Protein AF-A0A661VRF8-F1 (afdb_monomer_lite)

Foldseek 3Di:
DQEPVFDDDVVVVVVVVVVLVVCVVVLAADEDEDQGGHQAAVCLPPPVVCDPPPHHLVRGGLQQLADPSSLVSLLVVLLVVLLVCLPPLRHQEYESHQALACCACPGHNPPDGNVHPDLVVCCVVQNPHSSAPLVRVLSSVVSSCVRHLDHAYEYAAHPRSALNRLVVRDDSPRPRYAYEHADAFQCQQQVDDPVDQPDAEQDWDPRPPPPDTDRRYLVVLLVSCVSVVVSCVVPVHHYAYEEYAGFQQGHCRLVVLLSNLVSCVVVPHHHDYDADQDPPVVCLQVPGRRVNQQHNDPNGSDGDPDYSNRCSVCVSVVPDPDGSVVVVVVVVPPDPPPPDDDD

pLDDT: mean 93.59, std 11.63, range [36.66, 98.88]

Sequence (343 aa):
TETPPYTVDLDIQNNLDNLLSMIAQADMFAVISFRTGPGRAEFSVCCLEDVGDWYDESYLNDSMWQDQDAQDAWVDMWRYTAQRYRNNPIVVGYDLMVEPNSNEVGSDAINDPLDIWDPEEFYAQYGGTLYDWNQLYPRITAAIREVDSSTPILIGGMGYSGIEWLPYLEPTGDPRTVYMVHQYAPIQYTHQWWDSLDCTYPGTCDVDWDGDDEQFDRAWLDDLLSTIDTFTATHNVPVAVNEFGVMRWEPGAADFMDDQMDLFEQRGLNHALWVWDPAWEPWAEEVDAFNFRHGPDPQNHTDVESSDLMDVIISCWGRNTVRPSSMLTETLYIPLVSSLSTP

Radius of gyration: 21.63 Å; chains: 1; bounding box: 80×58×52 Å

Structure (mmCIF, N/CA/C/O backbone):
data_AF-A0A661VRF8-F1
#
_entry.id   AF-A0A661VRF8-F1
#
loop_
_atom_site.group_PDB
_atom_site.id
_atom_site.type_symbol
_atom_site.label_atom_id
_atom_site.label_alt_id
_atom_site.label_comp_id
_atom_site.label_asym_id
_atom_site.label_entity_id
_atom_site.label_seq_id
_atom_site.pdbx_PDB_ins_code
_atom_site.Cartn_x
_atom_site.Cartn_y
_atom_site.Cartn_z
_atom_site.occupancy
_atom_site.B_iso_or_equiv
_atom_site.auth_seq_id
_atom_site.auth_comp_id
_atom_site.auth_asym_id
_atom_site.auth_atom_id
_atom_site.pdbx_PDB_model_num
ATOM 1 N N . THR A 1 1 ? -11.993 14.849 6.935 1.00 93.56 1 THR A N 1
ATOM 2 C CA . THR A 1 1 ? -11.075 15.980 6.711 1.00 93.56 1 THR A CA 1
ATOM 3 C C . THR A 1 1 ? -9.823 15.733 7.512 1.00 93.56 1 THR A C 1
ATOM 5 O O . THR A 1 1 ? -9.902 15.057 8.533 1.00 93.56 1 THR A O 1
ATOM 8 N N . GLU A 1 2 ? -8.697 16.279 7.075 1.00 95.00 2 GLU A N 1
ATOM 9 C CA . GLU A 1 2 ? -7.398 16.074 7.731 1.00 95.00 2 GLU A CA 1
ATOM 10 C C . GLU A 1 2 ? -7.200 16.922 8.983 1.00 95.00 2 GLU A C 1
ATOM 12 O O . GLU A 1 2 ? -6.350 16.614 9.811 1.00 95.00 2 GLU A O 1
ATOM 17 N N . THR A 1 3 ? -7.988 17.984 9.143 1.00 95.25 3 THR A N 1
ATOM 18 C CA . THR A 1 3 ? -7.886 18.922 10.262 1.00 95.25 3 THR A CA 1
ATOM 19 C C . THR A 1 3 ? -9.162 18.933 11.114 1.00 95.25 3 THR A C 1
ATOM 21 O O . THR A 1 3 ? -10.257 18.619 10.609 1.00 95.25 3 THR A O 1
ATOM 24 N N . PRO A 1 4 ? -9.056 19.297 12.412 1.00 95.69 4 PRO A N 1
ATOM 25 C CA . PRO A 1 4 ? -10.209 19.498 13.281 1.00 95.69 4 PRO A CA 1
ATOM 26 C C . PRO A 1 4 ? -11.215 20.485 12.663 1.00 95.69 4 PRO A C 1
ATOM 28 O O . PRO A 1 4 ? -10.811 21.493 12.080 1.00 95.69 4 PRO A O 1
ATOM 31 N N . PRO A 1 5 ? -12.532 20.257 12.806 1.00 96.50 5 PRO A N 1
ATOM 32 C CA . PRO A 1 5 ? -13.178 19.299 13.706 1.00 96.50 5 PRO A CA 1
ATOM 33 C C . PRO A 1 5 ? -13.379 17.883 13.124 1.00 96.50 5 PRO A C 1
ATOM 35 O O . PRO A 1 5 ? -14.318 17.213 13.536 1.00 96.50 5 PRO A O 1
ATOM 38 N N . TYR A 1 6 ? -12.545 17.439 12.173 1.00 97.31 6 TYR A N 1
ATOM 39 C CA . TYR A 1 6 ? -12.559 16.090 11.585 1.00 97.31 6 TYR A CA 1
ATOM 40 C C . TYR A 1 6 ? -13.957 15.623 11.168 1.00 97.31 6 TYR A C 1
ATOM 42 O O . TYR A 1 6 ? -14.594 14.785 11.803 1.00 97.31 6 TYR A O 1
ATOM 50 N N . THR A 1 7 ? -14.463 16.174 10.070 1.00 96.94 7 THR A N 1
ATOM 51 C CA . THR A 1 7 ? -15.773 15.789 9.541 1.00 96.94 7 THR A CA 1
ATOM 52 C C . THR A 1 7 ? -15.630 14.867 8.344 1.00 96.94 7 THR A C 1
ATOM 54 O O . THR A 1 7 ? -14.665 14.964 7.581 1.00 96.94 7 THR A O 1
ATOM 57 N N . VAL A 1 8 ? -16.620 14.000 8.138 1.00 96.81 8 VAL A N 1
ATOM 58 C CA . VAL A 1 8 ? -16.727 13.222 6.901 1.00 96.81 8 VAL A CA 1
ATOM 59 C C . VAL A 1 8 ? -16.845 14.187 5.725 1.00 96.81 8 VAL A C 1
ATOM 61 O O . VAL A 1 8 ? -17.717 15.058 5.722 1.00 96.81 8 VAL A O 1
ATOM 64 N N . ASP A 1 9 ? -15.973 14.016 4.738 1.00 96.31 9 ASP A N 1
ATOM 65 C CA . ASP A 1 9 ? -16.105 14.681 3.451 1.00 96.31 9 ASP A CA 1
ATOM 66 C C . ASP A 1 9 ? -17.026 13.833 2.566 1.00 96.31 9 ASP A C 1
ATOM 68 O O . ASP A 1 9 ? -16.713 12.692 2.213 1.00 96.31 9 ASP A O 1
ATOM 72 N N . LEU A 1 10 ? -18.210 14.367 2.268 1.00 97.12 10 LEU A N 1
ATOM 73 C CA . LEU A 1 10 ? -19.212 13.636 1.500 1.00 97.12 10 LEU A CA 1
ATOM 74 C C . LEU A 1 10 ? -18.833 13.508 0.024 1.00 97.12 10 LEU A C 1
ATOM 76 O O . LEU A 1 10 ? -19.280 12.552 -0.604 1.00 97.12 10 LEU A O 1
ATOM 80 N N . ASP A 1 11 ? -18.016 14.406 -0.525 1.00 97.19 11 ASP A N 1
ATOM 81 C CA . ASP A 1 11 ? -17.588 14.323 -1.920 1.00 97.19 11 ASP A CA 1
ATOM 82 C C . ASP A 1 11 ? -16.562 13.196 -2.089 1.00 97.19 11 ASP A C 1
ATOM 84 O O . ASP A 1 11 ? -16.714 12.364 -2.986 1.00 97.19 11 ASP A O 1
ATOM 88 N N . ILE A 1 12 ? -15.610 13.069 -1.155 1.00 95.00 12 ILE A N 1
ATOM 89 C CA . ILE A 1 12 ? -14.672 11.932 -1.104 1.00 95.00 12 ILE A CA 1
ATOM 90 C C . ILE A 1 12 ? -15.412 10.607 -0.894 1.00 95.00 12 ILE A C 1
ATOM 92 O O . ILE A 1 12 ? -15.143 9.624 -1.586 1.00 95.00 12 ILE A O 1
ATOM 96 N N . GLN A 1 13 ? -16.397 10.570 0.009 1.00 97.06 13 GLN A N 1
ATOM 97 C CA . GLN A 1 13 ? -17.211 9.369 0.200 1.00 97.06 13 GLN A CA 1
ATOM 98 C C . GLN A 1 13 ? -17.971 8.988 -1.076 1.00 97.06 13 GLN A C 1
ATOM 100 O O . GLN A 1 13 ? -17.958 7.824 -1.472 1.00 97.06 13 GLN A O 1
ATOM 105 N N . ASN A 1 14 ? -18.647 9.948 -1.711 1.00 98.25 14 ASN A N 1
ATOM 106 C CA . ASN A 1 14 ? -19.408 9.687 -2.930 1.00 98.25 14 ASN A CA 1
ATOM 107 C C . ASN A 1 14 ? -18.481 9.234 -4.067 1.00 98.25 14 ASN A C 1
ATOM 109 O O . ASN A 1 14 ? -18.875 8.402 -4.884 1.00 98.25 14 ASN A O 1
ATOM 113 N N . ASN A 1 15 ? -17.244 9.738 -4.111 1.00 97.12 15 ASN A N 1
ATOM 114 C CA . ASN A 1 15 ? -16.229 9.246 -5.032 1.00 97.12 15 ASN A CA 1
ATOM 115 C C . ASN A 1 15 ? -15.887 7.771 -4.765 1.00 97.12 15 ASN A C 1
ATOM 117 O O . ASN A 1 15 ? -15.924 6.968 -5.693 1.00 97.12 15 ASN A O 1
ATOM 121 N N . LEU A 1 16 ? -15.656 7.383 -3.506 1.00 97.75 16 LEU A N 1
ATOM 122 C CA . LEU A 1 16 ? -15.429 5.981 -3.138 1.00 97.75 16 LEU A CA 1
ATOM 123 C C . LEU A 1 16 ? -16.632 5.085 -3.489 1.00 97.75 16 LEU A C 1
ATOM 125 O O . LEU A 1 16 ? -16.446 4.000 -4.036 1.00 97.75 16 LEU A O 1
ATOM 129 N N . ASP A 1 17 ? -17.868 5.541 -3.257 1.00 98.38 17 ASP A N 1
ATOM 130 C CA . ASP A 1 17 ? -19.075 4.815 -3.678 1.00 98.38 17 ASP A CA 1
ATOM 131 C C . ASP A 1 17 ? -19.089 4.572 -5.204 1.00 98.38 17 ASP A C 1
ATOM 133 O O . ASP A 1 17 ? -19.424 3.476 -5.668 1.00 98.38 17 ASP A O 1
ATOM 137 N N . ASN A 1 18 ? -18.707 5.583 -5.992 1.00 98.12 18 ASN A N 1
ATOM 138 C CA . ASN A 1 18 ? -18.627 5.481 -7.449 1.00 98.12 18 ASN A CA 1
ATOM 139 C C . ASN A 1 18 ? -17.526 4.507 -7.892 1.00 98.12 18 ASN A C 1
ATOM 141 O O . ASN A 1 18 ? -17.780 3.670 -8.760 1.00 98.12 18 ASN A O 1
ATOM 145 N N . LEU A 1 19 ? -16.344 4.562 -7.272 1.00 97.31 19 LEU A N 1
ATOM 146 C CA . LEU A 1 19 ? -15.240 3.641 -7.554 1.00 97.31 19 LEU A CA 1
ATOM 147 C C . LEU A 1 19 ? -15.634 2.191 -7.255 1.00 97.31 19 LEU A C 1
ATOM 149 O O . LEU A 1 19 ? -15.466 1.323 -8.109 1.00 97.31 19 LEU A O 1
ATOM 153 N N . LEU A 1 20 ? -16.260 1.921 -6.106 1.00 98.38 20 LEU A N 1
ATOM 154 C CA . LEU A 1 20 ? -16.754 0.580 -5.774 1.00 98.38 20 LEU A CA 1
ATOM 155 C C . LEU A 1 20 ? -17.809 0.090 -6.781 1.00 98.38 20 LEU A C 1
ATOM 157 O O . LEU A 1 20 ? -17.836 -1.090 -7.127 1.00 98.38 20 LEU A O 1
ATOM 161 N N . SER A 1 21 ? -18.656 0.982 -7.301 1.00 97.94 21 SER A N 1
ATOM 162 C CA . SER A 1 21 ? -19.601 0.642 -8.373 1.00 97.94 21 SER A CA 1
ATOM 163 C C . SER A 1 21 ? -18.893 0.269 -9.682 1.00 97.94 21 SER A C 1
ATOM 165 O O . SER A 1 21 ? -19.315 -0.667 -10.364 1.00 97.94 21 SER A O 1
ATOM 167 N N . MET A 1 22 ? -17.812 0.968 -10.037 1.00 97.81 22 MET A N 1
ATOM 168 C CA . MET A 1 22 ? -17.001 0.656 -11.219 1.00 97.81 22 MET A CA 1
ATOM 169 C C . MET A 1 22 ? -16.271 -0.683 -11.062 1.00 97.81 22 MET A C 1
ATOM 171 O O . MET A 1 22 ? -16.330 -1.517 -11.964 1.00 97.81 22 MET A O 1
ATOM 175 N N . ILE A 1 23 ? -15.668 -0.930 -9.898 1.00 97.50 23 ILE A N 1
ATOM 176 C CA . ILE A 1 23 ? -14.989 -2.193 -9.570 1.00 97.50 23 ILE A CA 1
ATOM 177 C C . ILE A 1 23 ? -15.979 -3.367 -9.629 1.00 97.50 23 ILE A C 1
ATOM 179 O O . ILE A 1 23 ? -15.684 -4.406 -10.221 1.00 97.50 23 ILE A O 1
ATOM 183 N N . ALA A 1 24 ? -17.194 -3.188 -9.100 1.00 96.69 24 ALA A N 1
ATOM 184 C CA . ALA A 1 24 ? -18.238 -4.208 -9.167 1.00 96.69 24 ALA A CA 1
ATOM 185 C C . ALA A 1 24 ? -18.673 -4.508 -10.612 1.00 96.69 24 ALA A C 1
ATOM 187 O O . ALA A 1 24 ? -18.890 -5.667 -10.960 1.00 96.69 24 ALA A O 1
ATOM 188 N N . GLN A 1 25 ? -18.784 -3.485 -11.467 1.00 96.94 25 GLN A N 1
ATOM 189 C CA . GLN A 1 25 ? -19.088 -3.660 -12.895 1.00 96.94 25 GLN A CA 1
ATOM 190 C C . GLN A 1 25 ? -17.967 -4.375 -13.655 1.00 96.94 25 GLN A C 1
ATOM 192 O O . GLN A 1 25 ? -18.248 -5.091 -14.616 1.00 96.94 25 GLN A O 1
ATOM 197 N N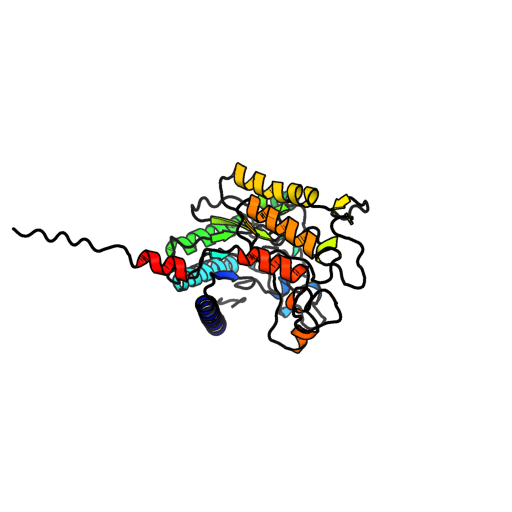 . ALA A 1 26 ? -16.723 -4.204 -13.214 1.00 96.19 26 ALA A N 1
ATOM 198 C CA . ALA A 1 26 ? -15.556 -4.897 -13.745 1.00 96.19 26 ALA A CA 1
ATOM 199 C C . ALA A 1 26 ? -15.378 -6.325 -13.187 1.00 96.19 26 ALA A C 1
ATOM 201 O O . ALA A 1 26 ? -14.431 -7.008 -13.571 1.00 96.19 26 ALA A O 1
ATOM 202 N N . ASP A 1 27 ? -16.278 -6.789 -12.310 1.00 95.62 27 ASP A N 1
ATOM 203 C CA . ASP A 1 27 ? -16.207 -8.101 -11.656 1.00 95.62 27 ASP A CA 1
ATOM 204 C C . ASP A 1 27 ? -14.869 -8.322 -10.925 1.00 95.62 27 ASP A C 1
ATOM 206 O O . ASP A 1 27 ? -14.180 -9.335 -11.088 1.00 95.62 27 ASP A O 1
ATOM 210 N N . MET A 1 28 ? -14.487 -7.327 -10.122 1.00 95.75 28 MET A N 1
ATOM 211 C CA . MET A 1 28 ? -13.285 -7.336 -9.290 1.00 95.75 28 MET A CA 1
ATOM 212 C C . MET A 1 28 ? -13.634 -7.141 -7.812 1.00 95.75 28 MET A C 1
ATOM 214 O O . MET A 1 28 ? -14.672 -6.574 -7.463 1.00 95.75 28 MET A O 1
ATOM 218 N N . PHE A 1 29 ? -12.769 -7.641 -6.935 1.00 96.81 29 PHE A N 1
ATOM 219 C CA . PHE A 1 29 ? -12.839 -7.341 -5.509 1.00 96.81 29 PHE A CA 1
ATOM 220 C C . PHE A 1 29 ? -12.165 -5.996 -5.211 1.00 96.81 29 PHE A C 1
ATOM 222 O O . PHE A 1 29 ? -11.339 -5.527 -5.990 1.00 96.81 29 PHE A O 1
ATOM 229 N N . ALA A 1 30 ? -12.519 -5.390 -4.080 1.00 98.00 30 ALA A N 1
ATOM 230 C CA . ALA A 1 30 ? -11.950 -4.142 -3.593 1.00 98.00 30 ALA A CA 1
ATOM 231 C C . ALA A 1 30 ? -11.392 -4.309 -2.177 1.00 98.00 30 ALA A C 1
ATOM 233 O O . ALA A 1 30 ? -12.063 -4.855 -1.295 1.00 98.00 30 ALA A O 1
ATOM 234 N N . VAL A 1 31 ? -10.207 -3.755 -1.951 1.00 98.38 31 VAL A N 1
ATOM 235 C CA . VAL A 1 31 ? -9.727 -3.363 -0.625 1.00 98.38 31 VAL A CA 1
ATOM 236 C C . VAL A 1 31 ? -9.929 -1.855 -0.512 1.00 98.38 31 VAL A C 1
ATOM 238 O O . VAL A 1 31 ? -9.704 -1.126 -1.477 1.00 98.38 31 VAL A O 1
ATOM 241 N N . ILE A 1 32 ? -10.436 -1.391 0.628 1.00 98.56 32 ILE A N 1
ATOM 242 C CA . ILE A 1 32 ? -10.516 0.043 0.926 1.00 98.56 32 ILE A CA 1
ATOM 243 C C . ILE A 1 32 ? -9.311 0.383 1.791 1.00 98.56 32 ILE A C 1
ATOM 245 O O . ILE A 1 32 ? -9.166 -0.210 2.861 1.00 98.56 32 ILE A O 1
ATOM 249 N N . SER A 1 33 ? -8.518 1.352 1.345 1.00 97.31 33 SER A N 1
ATOM 250 C CA . SER A 1 33 ? -7.337 1.850 2.049 1.00 97.31 33 SER A CA 1
ATOM 251 C C . SER A 1 33 ? -7.391 3.371 2.177 1.00 97.31 33 SER A C 1
ATOM 253 O O . SER A 1 33 ? -7.970 4.048 1.324 1.00 97.31 33 SER A O 1
ATOM 255 N N . PHE A 1 34 ? -6.772 3.921 3.223 1.00 95.75 34 PHE A N 1
ATOM 256 C CA . PHE A 1 34 ? -6.600 5.367 3.377 1.00 95.75 34 PHE A CA 1
ATOM 257 C C . PHE A 1 34 ? -5.117 5.713 3.508 1.00 95.75 34 PHE A C 1
ATOM 259 O O . PHE A 1 34 ? -4.468 5.293 4.464 1.00 95.75 34 PHE A O 1
ATOM 266 N N . ARG A 1 35 ? -4.602 6.518 2.572 1.00 93.19 35 ARG A N 1
ATOM 267 C CA . ARG A 1 35 ? -3.323 7.228 2.729 1.00 93.19 35 ARG A CA 1
ATOM 268 C C . ARG A 1 35 ? -3.494 8.513 3.556 1.00 93.19 35 ARG A C 1
ATOM 270 O O . ARG A 1 35 ? -2.646 8.854 4.373 1.00 93.19 35 ARG A O 1
ATOM 277 N N . THR A 1 36 ? -4.648 9.168 3.413 1.00 94.12 36 THR A N 1
ATOM 278 C CA . THR A 1 36 ? -4.978 10.476 4.005 1.00 94.12 36 THR A CA 1
ATOM 279 C C . THR A 1 36 ? -6.143 10.393 4.993 1.00 94.12 36 THR A C 1
ATOM 281 O O . THR A 1 36 ? -7.106 9.655 4.773 1.00 94.12 36 THR A O 1
ATOM 284 N N . GLY A 1 37 ? -6.118 11.202 6.054 1.00 96.25 37 GLY A N 1
ATOM 285 C CA . GLY A 1 37 ? -7.193 11.251 7.046 1.00 96.25 37 GLY A CA 1
ATOM 286 C C . GLY A 1 37 ? -6.897 12.196 8.215 1.00 96.25 37 GLY A C 1
ATOM 287 O O . GLY A 1 37 ? -6.047 13.074 8.098 1.00 96.25 37 GLY A O 1
ATOM 288 N N . PRO A 1 38 ? -7.616 12.081 9.346 1.00 98.19 38 PRO A N 1
ATOM 289 C CA . PRO A 1 38 ? -7.400 12.923 10.521 1.00 98.19 38 PRO A CA 1
ATOM 290 C C . PRO A 1 38 ? -5.930 12.981 10.962 1.00 98.19 38 PRO A C 1
ATOM 292 O O . PRO A 1 38 ? -5.372 11.983 11.401 1.00 98.19 38 PRO A O 1
ATOM 295 N N . GLY A 1 39 ? -5.313 14.159 10.846 1.00 96.94 39 GLY A N 1
ATOM 296 C CA . GLY A 1 39 ? -3.920 14.395 11.223 1.00 96.94 39 GLY A CA 1
ATOM 297 C C . GLY A 1 39 ? -2.865 13.787 10.292 1.00 96.94 39 GLY A C 1
ATOM 298 O O . GLY A 1 39 ? -1.716 13.701 10.715 1.00 96.94 39 GLY A O 1
ATOM 299 N N . ARG A 1 40 ? -3.243 13.350 9.080 1.00 95.75 40 ARG A N 1
ATOM 300 C CA . ARG A 1 40 ? -2.334 12.773 8.076 1.00 95.75 40 ARG A CA 1
ATOM 301 C C . ARG A 1 40 ? -2.649 13.276 6.665 1.00 95.75 40 ARG A C 1
ATOM 303 O O . ARG A 1 40 ? -3.761 13.034 6.187 1.00 95.75 40 ARG A O 1
ATOM 310 N N . ALA A 1 41 ? -1.683 13.895 5.995 1.00 94.56 41 ALA A N 1
ATOM 311 C CA . ALA A 1 41 ? -1.778 14.337 4.602 1.00 94.56 41 ALA A CA 1
ATOM 312 C C . ALA A 1 41 ? -1.067 13.373 3.634 1.00 94.56 41 ALA A C 1
ATOM 314 O O . ALA A 1 41 ? -0.035 12.801 3.969 1.00 94.56 41 ALA A O 1
ATOM 315 N N . GLU A 1 42 ? -1.585 13.247 2.406 1.00 92.00 42 GLU A N 1
ATOM 316 C CA . GLU A 1 42 ? -0.919 12.511 1.309 1.00 92.00 42 GLU A CA 1
ATOM 317 C C . GLU A 1 42 ? 0.475 13.068 0.988 1.00 92.00 42 GLU A C 1
ATOM 319 O O . GLU A 1 42 ? 1.389 12.326 0.644 1.00 92.00 42 GLU A O 1
ATOM 324 N N . PHE A 1 43 ? 0.634 14.386 1.107 1.00 91.00 43 PHE A N 1
ATOM 325 C CA . PHE A 1 43 ? 1.843 15.108 0.712 1.00 91.00 43 PHE A CA 1
ATOM 326 C C . PHE A 1 43 ? 3.081 14.705 1.519 1.00 91.00 43 PHE A C 1
ATOM 328 O O . PHE A 1 43 ? 4.192 14.840 1.019 1.00 91.00 43 PHE A O 1
ATOM 335 N N . SER A 1 44 ? 2.895 14.178 2.732 1.00 86.00 44 SER A N 1
ATOM 336 C CA . SER A 1 44 ? 3.980 13.638 3.558 1.00 86.00 44 SER A CA 1
ATOM 337 C C . SER A 1 44 ? 4.408 12.222 3.147 1.00 86.00 44 SER A C 1
ATOM 339 O O . SER A 1 44 ? 5.367 11.700 3.701 1.00 86.00 44 SER A O 1
ATOM 341 N N . VAL A 1 45 ? 3.682 11.583 2.224 1.00 86.69 45 VAL A N 1
ATOM 342 C CA . VAL A 1 45 ? 3.936 10.213 1.750 1.00 86.69 45 VAL A CA 1
ATOM 343 C C . VAL A 1 45 ? 4.421 10.221 0.305 1.00 86.69 45 VAL A C 1
ATOM 345 O O . VAL A 1 45 ? 5.436 9.615 0.001 1.00 86.69 45 VAL A O 1
ATOM 348 N N . CYS A 1 46 ? 3.709 10.906 -0.595 1.00 84.31 46 CYS A N 1
ATOM 349 C CA . CYS A 1 46 ? 3.993 10.809 -2.029 1.00 84.31 46 CYS A CA 1
ATOM 350 C C . CYS A 1 46 ? 5.139 11.699 -2.512 1.00 84.31 46 CYS A C 1
ATOM 352 O O . CYS A 1 46 ? 5.679 11.451 -3.585 1.00 84.31 46 CYS A O 1
ATOM 354 N N . CYS A 1 47 ? 5.378 12.811 -1.814 1.00 86.88 47 CYS A N 1
ATOM 355 C CA . CYS A 1 47 ? 5.935 13.991 -2.466 1.00 86.88 47 CYS A CA 1
ATOM 356 C C . CYS A 1 47 ? 6.765 14.872 -1.522 1.00 86.88 47 CYS A C 1
ATOM 358 O O . CYS A 1 47 ? 6.984 16.036 -1.834 1.00 86.88 47 CYS A O 1
ATOM 360 N N . LEU A 1 48 ? 7.193 14.369 -0.357 1.00 89.06 48 LEU A N 1
ATOM 361 C CA . LEU A 1 48 ? 7.810 15.188 0.695 1.00 89.06 48 LEU A CA 1
ATOM 362 C C . LEU A 1 48 ? 9.025 15.997 0.196 1.00 89.06 48 LEU A C 1
ATOM 364 O O . LEU A 1 48 ? 9.220 17.134 0.632 1.00 89.06 48 LEU A O 1
ATOM 368 N N . GLU A 1 49 ? 9.809 15.459 -0.743 1.00 88.31 49 GLU A N 1
ATOM 369 C CA . GLU A 1 49 ? 10.933 16.170 -1.367 1.00 88.31 49 GLU A CA 1
ATOM 370 C C . GLU A 1 49 ? 10.549 17.420 -2.184 1.00 88.31 49 GLU A C 1
ATOM 372 O O . GLU A 1 49 ? 11.392 18.297 -2.385 1.00 88.31 49 GLU A O 1
ATOM 377 N N . ASP A 1 50 ? 9.291 17.543 -2.611 1.00 89.62 50 ASP A N 1
ATOM 378 C CA . ASP A 1 50 ? 8.802 18.616 -3.487 1.00 89.62 50 ASP A CA 1
ATOM 379 C C . ASP A 1 50 ? 8.327 19.864 -2.714 1.00 89.62 50 ASP A C 1
ATOM 381 O O . ASP A 1 50 ? 7.859 20.852 -3.301 1.00 89.62 50 ASP A O 1
ATOM 385 N N . VAL A 1 51 ? 8.439 19.859 -1.381 1.00 91.69 51 VAL A N 1
ATOM 386 C CA . VAL A 1 51 ? 8.052 20.998 -0.539 1.00 91.69 51 VAL A CA 1
ATOM 387 C C . VAL A 1 51 ? 8.850 22.244 -0.926 1.00 91.69 51 VAL A C 1
ATOM 389 O O . VAL A 1 51 ? 10.076 22.303 -0.835 1.00 91.69 51 VAL A O 1
ATOM 392 N N . GLY A 1 52 ? 8.130 23.303 -1.295 1.00 91.56 52 GLY A N 1
ATOM 393 C CA . GLY A 1 52 ? 8.707 24.570 -1.739 1.00 91.56 52 GLY A CA 1
ATOM 394 C C . GLY A 1 52 ? 8.928 24.674 -3.249 1.00 91.56 52 GLY A C 1
ATOM 395 O O . GLY A 1 52 ? 9.335 25.749 -3.699 1.00 91.56 52 GLY A O 1
ATOM 396 N N . ASP A 1 53 ? 8.635 23.621 -4.018 1.00 91.31 53 ASP A N 1
ATOM 397 C CA . ASP A 1 53 ? 8.569 23.679 -5.479 1.00 91.31 53 ASP A CA 1
ATOM 398 C C . ASP A 1 53 ? 7.160 24.069 -5.955 1.00 91.31 53 ASP A C 1
ATOM 400 O O . ASP A 1 53 ? 6.865 25.254 -6.162 1.00 91.31 53 ASP A O 1
ATOM 404 N N . TRP A 1 54 ? 6.257 23.093 -6.085 1.00 89.38 54 TRP A N 1
ATOM 405 C CA . TRP A 1 54 ? 4.902 23.307 -6.606 1.00 89.38 54 TRP A CA 1
ATOM 406 C C . TRP A 1 54 ? 3.825 23.413 -5.515 1.00 89.38 54 TRP A C 1
ATOM 408 O O . TRP A 1 54 ? 2.702 23.845 -5.799 1.00 89.38 54 TRP A O 1
ATOM 418 N N . TYR A 1 55 ? 4.172 23.106 -4.263 1.00 92.25 55 TYR A N 1
ATOM 419 C CA . TYR A 1 55 ? 3.346 23.335 -3.077 1.00 92.25 55 TYR A CA 1
ATOM 420 C C . TYR A 1 55 ? 4.196 23.812 -1.890 1.00 92.25 55 TYR A C 1
ATOM 422 O O . TYR A 1 55 ? 5.424 23.808 -1.945 1.00 92.25 55 TYR A O 1
ATOM 430 N N . ASP A 1 56 ? 3.550 24.279 -0.821 1.00 93.25 56 ASP A N 1
ATOM 431 C CA . ASP A 1 56 ? 4.231 24.762 0.386 1.00 93.25 56 ASP A CA 1
ATOM 432 C C . ASP A 1 56 ? 3.920 23.899 1.620 1.00 93.25 56 ASP A C 1
ATOM 434 O O . ASP A 1 56 ? 2.996 23.089 1.614 1.00 93.25 56 ASP A O 1
ATOM 438 N N . GLU A 1 57 ? 4.681 24.093 2.699 1.00 92.75 57 GLU A N 1
ATOM 439 C CA . GLU A 1 57 ? 4.584 23.326 3.955 1.00 92.75 57 GLU A CA 1
ATOM 440 C C . GLU A 1 57 ? 3.156 23.248 4.534 1.00 92.75 57 GLU A C 1
ATOM 442 O O . GLU A 1 57 ? 2.845 22.317 5.268 1.00 92.75 57 GLU A O 1
ATOM 447 N N . SER A 1 58 ? 2.243 24.167 4.183 1.00 93.19 58 SER A N 1
ATOM 448 C CA . SER A 1 58 ? 0.859 24.135 4.680 1.00 93.19 58 SER A CA 1
ATOM 449 C C . SER A 1 58 ? 0.015 22.957 4.180 1.00 93.19 58 SER A C 1
ATOM 451 O O . SER A 1 58 ? -1.077 22.740 4.709 1.00 93.19 58 SER A O 1
ATOM 453 N N . TYR A 1 59 ? 0.502 22.203 3.191 1.00 93.81 59 TYR A N 1
ATOM 454 C CA . TYR A 1 59 ? -0.120 20.961 2.723 1.00 93.81 59 TYR A CA 1
ATOM 455 C C . TYR A 1 59 ? 0.297 19.735 3.543 1.00 93.81 59 TYR A C 1
ATOM 457 O O . TYR A 1 59 ? -0.313 18.678 3.394 1.00 93.81 59 TYR A O 1
ATOM 465 N N . LEU A 1 60 ? 1.311 19.861 4.404 1.00 94.44 60 LEU A N 1
ATOM 466 C CA . LEU A 1 60 ? 1.749 18.780 5.278 1.00 94.44 60 LEU A CA 1
ATOM 467 C C . LEU A 1 60 ? 0.902 18.729 6.545 1.00 94.44 60 LEU A C 1
ATOM 469 O O . LEU A 1 60 ? 0.486 19.748 7.104 1.00 94.44 60 LEU A O 1
ATOM 473 N N . ASN A 1 61 ? 0.669 17.513 7.022 1.00 95.75 61 ASN A N 1
ATOM 474 C CA . ASN A 1 61 ? 0.010 17.270 8.291 1.00 95.75 61 ASN A CA 1
ATOM 475 C C . ASN A 1 61 ? 0.358 15.861 8.752 1.00 95.75 61 ASN A C 1
ATOM 477 O O . ASN A 1 61 ? -0.192 14.911 8.216 1.00 95.75 61 ASN A O 1
ATOM 481 N N . ASP A 1 62 ? 1.223 15.745 9.755 1.00 96.62 62 ASP A N 1
ATOM 482 C CA . ASP A 1 62 ? 1.636 14.470 10.362 1.00 96.62 62 ASP A CA 1
ATOM 483 C C . ASP A 1 62 ? 1.276 14.415 11.854 1.00 96.62 62 ASP A C 1
ATOM 485 O O . ASP A 1 62 ? 1.762 13.586 12.626 1.00 96.62 62 ASP A O 1
ATOM 489 N N . SER A 1 63 ? 0.385 15.315 12.283 1.00 96.38 63 SER A N 1
ATOM 490 C CA . SER A 1 63 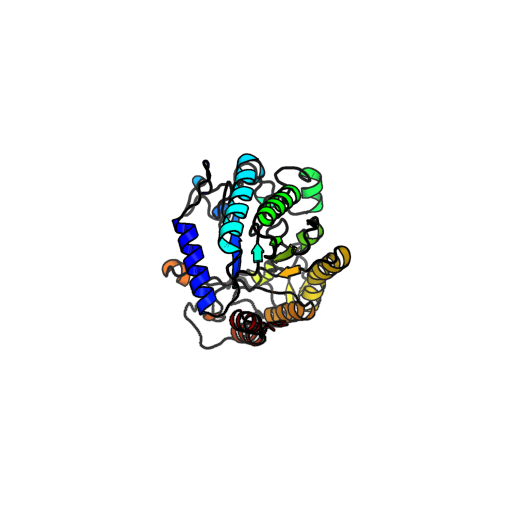? 0.009 15.489 13.688 1.00 96.38 63 SER A CA 1
ATOM 491 C C . SER A 1 63 ? -0.521 14.211 14.341 1.00 96.38 63 SER A C 1
ATOM 493 O O . SER A 1 63 ? -0.377 14.053 15.553 1.00 96.38 63 SER A O 1
ATOM 495 N N . MET A 1 64 ? -1.064 13.262 13.571 1.00 96.50 64 MET A N 1
ATOM 496 C CA . MET A 1 64 ? -1.585 11.995 14.092 1.00 96.50 64 MET A CA 1
ATOM 497 C C . MET A 1 64 ? -0.560 11.160 14.880 1.00 96.50 64 MET A C 1
ATOM 499 O O . MET A 1 64 ? -0.947 10.353 15.729 1.00 96.50 64 MET A O 1
ATOM 503 N N . TRP A 1 65 ? 0.738 11.362 14.644 1.00 97.62 65 TRP A N 1
ATOM 504 C CA . TRP A 1 65 ? 1.807 10.634 15.326 1.00 97.62 65 TRP A CA 1
ATOM 505 C C . TRP A 1 65 ? 2.116 11.172 16.734 1.00 97.62 65 TRP A C 1
ATOM 507 O O . TRP A 1 65 ? 2.811 10.518 17.508 1.00 97.62 65 TRP A O 1
ATOM 517 N N . GLN A 1 66 ? 1.551 12.325 17.114 1.00 96.88 66 GLN A N 1
ATOM 518 C CA . GLN A 1 66 ? 1.649 12.885 18.472 1.00 96.88 66 GLN A CA 1
ATOM 519 C C . GLN A 1 66 ? 0.320 13.398 19.056 1.00 96.88 66 GLN A C 1
ATOM 521 O O . GLN A 1 66 ? 0.265 13.725 20.243 1.00 96.88 66 GLN A O 1
ATOM 526 N N . ASP A 1 67 ? -0.756 13.465 18.271 1.00 98.19 67 ASP A N 1
ATOM 527 C CA . ASP A 1 67 ? -2.057 13.971 18.709 1.00 98.19 67 ASP A CA 1
ATOM 528 C C . ASP A 1 67 ? -3.067 12.835 18.932 1.00 98.19 67 ASP A C 1
ATOM 530 O O . ASP A 1 67 ? -3.529 12.167 18.003 1.00 98.19 67 ASP A O 1
ATOM 534 N N . GLN A 1 68 ? -3.454 12.646 20.195 1.00 98.31 68 GLN A N 1
ATOM 535 C CA . GLN A 1 68 ? -4.465 11.671 20.594 1.00 98.31 68 GLN A CA 1
ATOM 536 C C . GLN A 1 68 ? -5.835 11.949 19.956 1.00 98.31 68 GLN A C 1
ATOM 538 O O . GLN A 1 68 ? -6.518 10.998 19.583 1.00 98.31 68 GLN A O 1
ATOM 543 N N . ASP A 1 69 ? -6.235 13.215 19.798 1.00 98.44 69 ASP A N 1
ATOM 544 C CA . ASP A 1 69 ? -7.538 13.568 19.223 1.00 98.44 69 ASP A CA 1
ATOM 545 C C . ASP A 1 69 ? -7.581 13.220 17.724 1.00 98.44 69 ASP A C 1
ATOM 547 O O . ASP A 1 69 ? -8.610 12.764 17.217 1.00 98.44 69 ASP A O 1
ATOM 551 N N . ALA A 1 70 ? -6.454 13.363 17.017 1.00 98.50 70 ALA A N 1
ATOM 552 C CA . ALA A 1 70 ? -6.314 12.925 15.628 1.00 98.50 70 ALA A CA 1
ATOM 553 C C . ALA A 1 70 ? -6.409 11.394 15.503 1.00 98.50 70 ALA A C 1
ATOM 555 O O . ALA A 1 70 ? -7.147 10.890 14.654 1.00 98.50 70 ALA A O 1
ATOM 556 N N . GLN A 1 71 ? -5.743 10.641 16.388 1.00 98.62 71 GLN A N 1
ATOM 557 C CA . GLN A 1 71 ? -5.859 9.178 16.420 1.00 98.62 71 GLN A CA 1
ATOM 558 C C . GLN A 1 71 ? -7.282 8.707 16.744 1.00 98.62 71 GLN A C 1
ATOM 560 O O . GLN A 1 71 ? -7.784 7.770 16.122 1.00 98.62 71 GLN A O 1
ATOM 565 N N . ASP A 1 72 ? -7.952 9.356 17.698 1.00 98.81 72 ASP A N 1
ATOM 566 C CA . ASP A 1 72 ? -9.351 9.079 18.042 1.00 98.81 72 ASP A CA 1
ATOM 567 C C . ASP A 1 72 ? -10.265 9.331 16.834 1.00 98.81 72 ASP A C 1
ATOM 569 O O . ASP A 1 72 ? -11.127 8.509 16.514 1.00 98.81 72 ASP A O 1
ATOM 573 N N . ALA A 1 73 ? -10.025 10.418 16.098 1.00 98.69 73 ALA A N 1
ATOM 574 C CA . ALA A 1 73 ? -10.747 10.719 14.871 1.00 98.69 73 ALA A CA 1
ATOM 575 C C . ALA A 1 73 ? -10.455 9.715 13.740 1.00 98.69 73 ALA A C 1
ATOM 577 O O . ALA A 1 73 ? -11.367 9.383 12.980 1.00 98.69 73 ALA A O 1
ATOM 578 N N . TRP A 1 74 ? -9.232 9.180 13.632 1.00 98.62 74 TRP A N 1
ATOM 579 C CA . TRP A 1 74 ? -8.898 8.106 12.684 1.00 98.62 74 TRP A CA 1
ATOM 580 C C . TRP A 1 74 ? -9.660 6.812 13.004 1.00 98.62 74 TRP A C 1
ATOM 582 O O . TRP A 1 74 ? -10.217 6.160 12.117 1.00 98.62 74 TRP A O 1
ATOM 592 N N . VAL A 1 75 ? -9.758 6.466 14.292 1.00 98.88 75 VAL A N 1
ATOM 593 C CA . VAL A 1 75 ? -10.566 5.337 14.784 1.00 98.88 75 VAL A CA 1
ATOM 594 C C . VAL A 1 75 ? -12.047 5.538 14.434 1.00 98.88 75 VAL A C 1
ATOM 596 O O . VAL A 1 75 ? -12.698 4.617 13.930 1.00 98.88 75 VAL A O 1
ATOM 599 N N . ASP A 1 76 ? -12.583 6.744 14.636 1.00 98.81 76 ASP A N 1
ATOM 600 C CA . ASP A 1 76 ? -13.966 7.083 14.283 1.00 98.81 76 ASP A CA 1
ATOM 601 C C . ASP A 1 76 ? -14.212 7.063 12.764 1.00 98.81 76 ASP A C 1
ATOM 603 O O . ASP A 1 76 ? -15.260 6.581 12.318 1.00 98.81 76 ASP A O 1
ATOM 607 N N . MET A 1 77 ? -13.243 7.513 11.959 1.00 98.75 77 MET A N 1
ATOM 608 C CA . MET A 1 77 ? -13.283 7.433 10.496 1.00 98.75 77 MET A CA 1
ATOM 609 C C . MET A 1 77 ? -13.382 5.978 10.020 1.00 98.75 77 MET A C 1
ATOM 611 O O . MET A 1 77 ? -14.201 5.663 9.150 1.00 98.75 77 MET A O 1
ATOM 615 N N . TRP A 1 78 ? -12.615 5.067 10.619 1.00 98.81 78 TRP A N 1
ATOM 616 C CA . TRP A 1 78 ? -12.697 3.642 10.299 1.00 98.81 78 TRP A CA 1
ATOM 617 C C . TRP A 1 78 ? -13.996 2.995 10.758 1.00 98.81 78 TRP A C 1
ATOM 619 O O . TRP A 1 78 ? -14.604 2.248 9.987 1.00 98.81 78 TRP A O 1
ATOM 629 N N . ARG A 1 79 ? -14.488 3.323 11.962 1.00 98.88 79 ARG A N 1
ATOM 630 C CA . ARG A 1 79 ? -15.812 2.865 12.416 1.00 98.88 79 ARG A CA 1
ATOM 631 C C . ARG A 1 79 ? -16.900 3.309 11.436 1.00 98.88 79 ARG A C 1
ATOM 633 O O . ARG A 1 79 ? -17.765 2.512 11.070 1.00 98.88 79 ARG A O 1
ATOM 640 N N . TYR A 1 80 ? -16.858 4.563 10.987 1.00 98.75 80 TYR A N 1
ATOM 641 C CA . TYR A 1 80 ? -17.796 5.095 10.000 1.00 98.75 80 TYR A CA 1
ATOM 642 C C . TYR A 1 80 ? -17.729 4.327 8.673 1.00 98.75 80 TYR A C 1
ATOM 644 O O . TYR A 1 80 ? -18.755 3.865 8.163 1.00 98.75 80 TYR A O 1
ATOM 652 N N . THR A 1 81 ? -16.517 4.153 8.146 1.00 98.69 81 THR A N 1
ATOM 653 C CA . THR A 1 81 ? -16.242 3.467 6.877 1.00 98.69 81 THR A CA 1
ATOM 654 C C . THR A 1 81 ? -16.729 2.020 6.915 1.00 98.69 81 THR A C 1
ATOM 656 O O . THR A 1 81 ? -17.529 1.617 6.067 1.00 98.69 81 THR A O 1
ATOM 659 N N . ALA A 1 82 ? -16.358 1.259 7.946 1.00 98.81 82 ALA A N 1
ATOM 660 C CA . ALA A 1 82 ? -16.805 -0.120 8.120 1.00 98.81 82 ALA A CA 1
ATOM 661 C C . ALA A 1 82 ? -18.334 -0.215 8.250 1.00 98.81 82 ALA A C 1
ATOM 663 O O . ALA A 1 82 ? -18.982 -1.006 7.566 1.00 98.81 82 ALA A O 1
ATOM 664 N N . GLN A 1 83 ? -18.961 0.651 9.054 1.00 98.81 83 GLN A N 1
ATOM 665 C CA . GLN A 1 83 ? -20.419 0.679 9.205 1.00 98.81 83 GLN A CA 1
ATOM 666 C C . GLN A 1 83 ? -21.145 0.924 7.870 1.00 98.81 83 GLN A C 1
ATOM 668 O O . GLN A 1 83 ? -22.233 0.373 7.655 1.00 98.81 83 GLN A O 1
ATOM 673 N N . ARG A 1 84 ? -20.569 1.739 6.981 1.00 98.50 84 ARG A N 1
ATOM 674 C CA . ARG A 1 84 ? -21.118 2.021 5.652 1.00 98.50 84 ARG A CA 1
ATOM 675 C C . ARG A 1 84 ? -20.938 0.843 4.691 1.00 98.50 84 ARG A C 1
ATOM 677 O O . ARG A 1 84 ? -21.901 0.472 4.018 1.00 98.50 84 ARG A O 1
ATOM 684 N N . TYR A 1 85 ? -19.741 0.257 4.635 1.00 98.50 85 TYR A N 1
ATOM 685 C CA . TYR A 1 85 ? -19.356 -0.677 3.572 1.00 98.50 85 TYR A CA 1
ATOM 686 C C . TYR A 1 85 ? -19.431 -2.164 3.935 1.00 98.50 85 TYR A C 1
ATOM 688 O O . TYR A 1 85 ? -19.341 -2.983 3.028 1.00 98.50 85 TYR A O 1
ATOM 696 N N . ARG A 1 86 ? -19.693 -2.541 5.195 1.00 97.56 86 ARG A N 1
ATOM 697 C CA . ARG A 1 86 ? -19.760 -3.949 5.660 1.00 97.56 86 ARG A CA 1
ATOM 698 C C . ARG A 1 86 ? -20.660 -4.898 4.863 1.00 97.56 86 ARG A C 1
ATOM 700 O O . ARG A 1 86 ? -20.516 -6.110 4.933 1.00 97.56 86 ARG A O 1
ATOM 707 N N . ASN A 1 87 ? -21.659 -4.356 4.165 1.00 96.31 87 ASN A N 1
ATOM 708 C CA . ASN A 1 87 ? -22.618 -5.136 3.377 1.00 96.31 87 ASN A CA 1
ATOM 709 C C . ASN A 1 87 ? -22.307 -5.112 1.873 1.00 96.31 87 ASN A C 1
ATOM 711 O O . ASN A 1 87 ? -23.098 -5.633 1.085 1.00 96.31 87 ASN A O 1
ATOM 715 N N . ASN A 1 88 ? -21.221 -4.459 1.456 1.00 96.75 88 ASN A N 1
ATOM 716 C CA . ASN A 1 88 ? -20.818 -4.425 0.062 1.00 96.75 88 ASN A CA 1
ATOM 717 C C . ASN A 1 88 ? -20.122 -5.754 -0.290 1.00 96.75 88 ASN A C 1
ATOM 719 O O . ASN A 1 88 ? -19.057 -6.034 0.252 1.00 96.75 88 ASN A O 1
ATOM 723 N N . PRO A 1 89 ? -20.688 -6.574 -1.194 1.00 93.88 89 PRO A N 1
ATOM 724 C CA . PRO A 1 89 ? -20.189 -7.924 -1.452 1.00 93.88 89 PRO A CA 1
ATOM 725 C C . PRO A 1 89 ? -18.837 -7.972 -2.170 1.00 93.88 89 PRO A C 1
ATOM 727 O O . PRO A 1 89 ? -18.235 -9.041 -2.219 1.00 93.88 89 PRO A O 1
ATOM 730 N N . ILE A 1 90 ? -18.383 -6.861 -2.760 1.00 97.50 90 ILE A N 1
ATOM 731 C CA . ILE A 1 90 ? -17.080 -6.809 -3.433 1.00 97.50 90 ILE A CA 1
ATOM 732 C C . ILE A 1 90 ? -15.955 -6.347 -2.505 1.00 97.50 90 ILE A C 1
ATOM 734 O O . ILE A 1 90 ? -14.792 -6.488 -2.865 1.00 97.50 90 ILE A O 1
ATOM 738 N N . VAL A 1 91 ? -16.281 -5.790 -1.333 1.00 98.19 91 VAL A N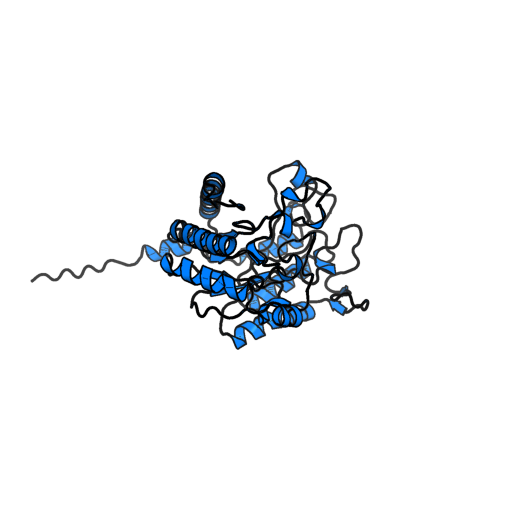 1
ATOM 739 C CA . VAL A 1 91 ? -15.281 -5.296 -0.383 1.00 98.19 91 VAL A CA 1
ATOM 740 C C . VAL A 1 91 ? -14.758 -6.473 0.431 1.00 98.19 91 VAL A C 1
ATOM 742 O O . VAL A 1 91 ? -15.497 -7.081 1.202 1.00 98.19 91 VAL A O 1
ATOM 745 N N . VAL A 1 92 ? -13.484 -6.805 0.234 1.00 96.88 92 VAL A N 1
ATOM 746 C CA . VAL A 1 92 ? -12.827 -7.983 0.827 1.00 96.88 92 VAL A CA 1
ATOM 747 C C . VAL A 1 92 ? -11.761 -7.629 1.854 1.00 96.88 92 VAL A C 1
ATOM 749 O O . VAL A 1 92 ? -11.172 -8.531 2.445 1.00 96.88 92 VAL A O 1
ATOM 752 N N . GLY A 1 93 ? -11.523 -6.342 2.098 1.00 98.19 93 GLY A N 1
ATOM 753 C CA . GLY A 1 93 ? -10.528 -5.906 3.064 1.00 98.19 93 GLY A CA 1
ATOM 754 C C . GLY A 1 93 ? -10.627 -4.428 3.417 1.00 98.19 93 GLY A C 1
ATOM 755 O O . GLY A 1 93 ? -11.023 -3.602 2.590 1.00 98.19 93 GLY A O 1
ATOM 756 N N . TYR A 1 94 ? -10.244 -4.125 4.653 1.00 98.81 94 TYR A N 1
ATOM 757 C CA . TYR A 1 94 ? -9.992 -2.781 5.164 1.00 98.81 94 TYR A CA 1
ATOM 758 C C . TYR A 1 94 ? -8.519 -2.654 5.520 1.00 98.81 94 TYR A C 1
ATOM 760 O O . TYR A 1 94 ? -8.096 -3.199 6.534 1.00 98.81 94 TYR A O 1
ATOM 768 N N . ASP A 1 95 ? -7.757 -1.963 4.688 1.00 98.56 95 ASP A N 1
ATOM 769 C CA . ASP A 1 95 ? -6.349 -1.665 4.923 1.00 98.56 95 ASP A CA 1
ATOM 770 C C . ASP A 1 95 ? -6.227 -0.353 5.699 1.00 98.56 95 ASP A C 1
ATOM 772 O O . ASP A 1 95 ? -6.557 0.722 5.197 1.00 98.56 95 ASP A O 1
ATOM 776 N N . LEU A 1 96 ? -5.845 -0.474 6.972 1.00 98.44 96 LEU A N 1
ATOM 777 C CA . LEU A 1 96 ? -6.088 0.553 7.987 1.00 98.44 96 LEU A CA 1
ATOM 778 C C . LEU A 1 96 ? -5.331 1.863 7.765 1.00 98.44 96 LEU A C 1
ATOM 780 O O . LEU A 1 96 ? -5.780 2.922 8.220 1.00 98.44 96 LEU A O 1
ATOM 784 N N . MET A 1 97 ? -4.175 1.775 7.127 1.00 97.62 97 MET A N 1
ATOM 785 C CA . MET A 1 97 ? -3.336 2.905 6.783 1.00 97.62 97 MET A CA 1
ATOM 786 C C . MET A 1 97 ? -2.367 2.431 5.724 1.00 97.62 97 MET A C 1
ATOM 788 O O . MET A 1 97 ? -1.628 1.474 5.946 1.00 97.62 97 MET A O 1
ATOM 792 N N . VAL A 1 98 ? -2.361 3.133 4.603 1.00 97.00 98 VAL A N 1
ATOM 793 C CA . VAL A 1 98 ? -1.322 2.925 3.609 1.00 97.00 98 VAL A CA 1
ATOM 794 C C . VAL A 1 98 ? -0.045 3.573 4.129 1.00 97.00 98 VAL A C 1
ATOM 796 O O . VAL A 1 98 ? -0.047 4.751 4.505 1.00 97.00 98 VAL A O 1
ATOM 799 N N . GLU A 1 99 ? 1.014 2.772 4.161 1.00 96.44 99 GLU A N 1
ATOM 800 C CA . GLU A 1 99 ? 2.379 3.192 4.467 1.00 96.44 99 GLU A CA 1
ATOM 801 C C . GLU A 1 99 ? 2.545 3.954 5.794 1.00 96.44 99 GLU A C 1
ATOM 803 O O . GLU A 1 99 ? 2.921 5.129 5.798 1.00 96.44 99 GLU A O 1
ATOM 808 N N . PRO A 1 100 ? 2.293 3.315 6.955 1.00 97.44 100 PRO A N 1
ATOM 809 C CA . PRO A 1 100 ? 2.720 3.870 8.236 1.00 97.44 100 PRO A CA 1
ATOM 810 C C . PRO A 1 100 ? 4.207 4.265 8.178 1.00 97.44 100 PRO A C 1
ATOM 812 O O . PRO A 1 100 ? 5.060 3.441 7.848 1.00 97.44 100 PRO A O 1
ATOM 815 N N . ASN A 1 101 ? 4.513 5.533 8.457 1.00 96.81 101 ASN A N 1
ATOM 816 C CA . ASN A 1 101 ? 5.832 6.119 8.187 1.00 96.81 101 ASN A CA 1
ATOM 817 C C . ASN A 1 101 ? 6.340 7.043 9.301 1.00 96.81 101 ASN A C 1
ATOM 819 O O . ASN A 1 101 ? 7.207 7.884 9.068 1.00 96.81 101 ASN A O 1
ATOM 823 N N . SER A 1 102 ? 5.821 6.913 10.527 1.00 97.56 102 SER A N 1
ATOM 824 C CA . SER A 1 102 ? 6.262 7.778 11.630 1.00 97.56 102 SER A CA 1
ATOM 825 C C . SER A 1 102 ? 7.766 7.671 11.885 1.00 97.56 102 SER A C 1
ATOM 827 O O . SER A 1 102 ? 8.348 8.598 12.433 1.00 97.56 102 SER A O 1
ATOM 829 N N . ASN A 1 103 ? 8.365 6.525 11.543 1.00 98.00 103 ASN A N 1
ATOM 830 C CA . ASN A 1 103 ? 9.791 6.256 11.654 1.00 98.00 103 ASN A CA 1
ATOM 831 C C . ASN A 1 103 ? 10.629 7.270 10.859 1.00 98.00 103 ASN A C 1
ATOM 833 O O . ASN A 1 103 ? 11.695 7.648 11.326 1.00 98.00 103 ASN A O 1
ATOM 837 N N . GLU A 1 104 ? 10.123 7.768 9.728 1.00 96.69 104 GLU A N 1
ATOM 838 C CA . GLU A 1 104 ? 10.747 8.853 8.971 1.00 96.69 104 GLU A CA 1
ATOM 839 C C . GLU A 1 104 ? 10.226 10.211 9.450 1.00 96.69 104 GLU A C 1
ATOM 841 O O . GLU A 1 104 ? 10.972 11.007 10.022 1.00 96.69 104 GLU A O 1
ATOM 846 N N . VAL A 1 105 ? 8.927 10.467 9.271 1.00 96.00 105 VAL A N 1
ATOM 847 C CA . VAL A 1 105 ? 8.383 11.835 9.327 1.00 96.00 105 VAL A CA 1
ATOM 848 C C . VAL A 1 105 ? 8.124 12.355 10.740 1.00 96.00 105 VAL A C 1
ATOM 850 O O . VAL A 1 105 ? 7.938 13.555 10.942 1.00 96.00 105 VAL A O 1
ATOM 853 N N . GLY A 1 106 ? 8.073 11.477 11.744 1.00 96.31 106 GLY A N 1
ATOM 854 C CA . GLY A 1 106 ? 7.614 11.865 13.073 1.00 96.31 106 GLY A CA 1
ATOM 855 C C . GLY A 1 106 ? 6.235 12.514 13.021 1.00 96.31 106 GLY A C 1
ATOM 856 O O . GLY A 1 106 ? 5.341 11.989 12.381 1.00 96.31 106 GLY A O 1
ATOM 857 N N . SER A 1 107 ? 6.040 13.642 13.707 1.00 95.88 107 SER A N 1
ATOM 858 C CA . SER A 1 107 ? 4.799 14.432 13.593 1.00 95.88 107 SER A CA 1
ATOM 859 C C . SER A 1 107 ? 5.000 15.787 12.914 1.00 95.88 107 SER A C 1
ATOM 861 O O . SER A 1 107 ? 4.084 16.612 12.913 1.00 95.88 107 SER A O 1
ATOM 863 N N . ASP A 1 108 ? 6.217 16.048 12.445 1.00 94.62 108 ASP A N 1
ATOM 864 C CA . ASP A 1 108 ? 6.638 17.273 11.773 1.00 94.62 108 ASP A CA 1
ATOM 865 C C . ASP A 1 108 ? 7.790 16.906 10.834 1.00 94.62 108 ASP A C 1
ATOM 867 O O . ASP A 1 108 ? 8.962 16.960 11.211 1.00 94.62 108 ASP A O 1
ATOM 871 N N . ALA A 1 109 ? 7.431 16.511 9.613 1.00 93.44 109 ALA A N 1
ATOM 872 C CA . ALA A 1 109 ? 8.365 15.989 8.621 1.00 93.44 109 ALA A CA 1
ATOM 873 C C . ALA A 1 109 ? 9.496 16.970 8.255 1.00 93.44 109 ALA A C 1
ATOM 875 O O . ALA A 1 109 ? 10.536 16.554 7.755 1.00 93.44 109 ALA A O 1
ATOM 876 N N . ILE A 1 110 ? 9.303 18.273 8.490 1.00 93.44 110 ILE A N 1
ATOM 877 C CA . ILE A 1 110 ? 10.244 19.321 8.082 1.00 93.44 110 ILE A CA 1
ATOM 878 C C . ILE A 1 110 ? 11.146 19.746 9.234 1.00 93.44 110 ILE A C 1
ATOM 880 O O . ILE A 1 110 ? 12.356 19.899 9.054 1.00 93.44 110 ILE A O 1
ATOM 884 N N . ASN A 1 111 ? 10.568 19.992 10.410 1.00 94.38 111 ASN A N 1
ATOM 885 C CA . ASN A 1 111 ? 11.293 20.641 11.499 1.00 94.38 111 ASN A CA 1
ATOM 886 C C . ASN A 1 111 ? 11.784 19.661 12.573 1.00 94.38 111 ASN A C 1
ATOM 888 O O . ASN A 1 111 ? 12.724 20.006 13.294 1.00 94.38 111 ASN A O 1
ATOM 892 N N . ASP A 1 112 ? 11.163 18.485 12.698 1.00 95.00 112 ASP A N 1
ATOM 893 C CA . ASP A 1 112 ? 11.506 17.460 13.696 1.00 95.00 112 ASP A CA 1
ATOM 894 C C . ASP A 1 112 ? 11.202 16.030 13.185 1.00 95.00 112 ASP A C 1
ATOM 896 O O . ASP A 1 112 ? 10.426 15.301 13.819 1.00 95.00 112 ASP A O 1
ATOM 900 N N . PRO A 1 113 ? 11.767 15.618 12.027 1.00 96.00 113 PRO A N 1
ATOM 901 C CA . PRO A 1 113 ? 11.621 14.248 11.546 1.00 96.00 113 PRO A CA 1
ATOM 902 C C . PRO A 1 113 ? 12.331 13.277 12.494 1.00 96.00 113 PRO A C 1
ATOM 904 O O . PRO A 1 113 ? 13.336 13.622 13.124 1.00 96.00 113 PRO A O 1
ATOM 907 N N . LEU A 1 114 ? 11.818 12.048 12.588 1.00 97.38 114 LEU A N 1
ATOM 908 C CA . LEU A 1 114 ? 12.485 11.011 13.374 1.00 97.38 114 LEU A CA 1
ATOM 909 C C . LEU A 1 114 ? 13.688 10.439 12.617 1.00 97.38 114 LEU A C 1
ATOM 911 O O . LEU A 1 114 ? 14.740 10.294 13.233 1.00 97.38 114 LEU A O 1
ATOM 915 N N . ASP A 1 115 ? 13.539 10.167 11.316 1.00 96.75 115 ASP A N 1
ATOM 916 C CA . ASP A 1 115 ? 14.579 9.611 10.433 1.00 96.75 115 ASP A CA 1
ATOM 917 C C . ASP A 1 115 ? 15.293 8.372 11.021 1.00 96.75 115 ASP A C 1
ATOM 919 O O . ASP A 1 115 ? 16.519 8.277 11.078 1.00 96.75 115 ASP A O 1
ATOM 923 N N . ILE A 1 116 ? 14.503 7.411 11.513 1.00 97.88 116 ILE A N 1
ATOM 924 C CA . ILE A 1 116 ? 14.973 6.142 12.080 1.00 97.88 116 ILE A CA 1
ATOM 925 C C . ILE A 1 116 ? 14.522 4.999 11.172 1.00 97.88 116 ILE A C 1
ATOM 927 O O . ILE A 1 116 ? 13.335 4.688 11.081 1.00 97.88 116 ILE A O 1
ATOM 931 N N . TRP A 1 117 ? 15.484 4.344 10.527 1.00 96.12 117 TRP A N 1
ATOM 932 C CA . TRP A 1 117 ? 15.227 3.261 9.571 1.00 96.12 117 TRP A CA 1
ATOM 933 C C . TRP A 1 117 ? 15.533 1.867 10.119 1.00 96.12 117 TRP A C 1
ATOM 935 O O . TRP A 1 117 ? 15.076 0.881 9.550 1.00 96.12 117 TRP A O 1
ATOM 945 N N . ASP A 1 118 ? 16.244 1.778 11.246 1.00 97.31 118 ASP A N 1
ATOM 946 C CA . ASP A 1 118 ? 16.410 0.527 11.980 1.00 97.31 118 ASP A CA 1
ATOM 947 C C . ASP A 1 118 ? 15.189 0.289 12.892 1.00 97.31 118 ASP A C 1
ATOM 949 O O . ASP A 1 118 ? 14.919 1.099 13.793 1.00 97.31 118 ASP A O 1
ATOM 953 N N . PRO A 1 119 ? 14.429 -0.807 12.701 1.00 97.81 119 PRO A N 1
ATOM 954 C CA . PRO A 1 119 ? 13.247 -1.048 13.513 1.00 97.81 119 PRO A CA 1
ATOM 955 C C . PRO A 1 119 ? 13.565 -1.263 14.999 1.00 97.81 119 PRO A C 1
ATOM 957 O O . PRO A 1 119 ? 12.799 -0.813 15.855 1.00 97.81 119 PRO A O 1
ATOM 960 N N . GLU A 1 120 ? 14.681 -1.920 15.345 1.00 98.06 120 GLU A N 1
ATOM 961 C CA . GLU A 1 120 ? 15.039 -2.153 16.752 1.00 98.06 120 GLU A CA 1
ATOM 962 C C . GLU A 1 120 ? 15.282 -0.827 17.482 1.00 98.06 120 GLU A C 1
ATOM 964 O O . GLU A 1 120 ? 14.795 -0.642 18.603 1.00 98.06 120 GLU A O 1
ATOM 969 N N . GLU A 1 121 ? 15.985 0.111 16.843 1.00 98.44 121 GLU A N 1
ATOM 970 C CA . GLU A 1 121 ? 16.211 1.464 17.347 1.00 98.44 121 GLU A CA 1
ATOM 971 C C . GLU A 1 121 ? 14.891 2.222 17.529 1.00 98.44 121 GLU A C 1
ATOM 973 O O . GLU A 1 121 ? 14.636 2.759 18.616 1.00 98.44 121 GLU A O 1
ATOM 978 N N . PHE A 1 122 ? 14.017 2.201 16.515 1.00 98.62 122 PHE A N 1
ATOM 979 C CA . PHE A 1 122 ? 12.718 2.873 16.575 1.00 98.62 122 PHE A CA 1
ATOM 980 C C . PHE A 1 122 ? 11.888 2.379 17.764 1.00 98.62 122 PHE A C 1
ATOM 982 O O . PHE A 1 122 ? 11.444 3.176 18.596 1.00 98.62 122 PHE A O 1
ATOM 989 N N . TYR A 1 123 ? 11.711 1.062 17.902 1.00 98.38 123 TYR A N 1
ATOM 990 C CA . TYR A 1 123 ? 10.891 0.499 18.976 1.00 98.38 123 TYR A CA 1
ATOM 991 C C . TYR A 1 123 ? 11.546 0.622 20.356 1.00 98.38 123 TYR A C 1
ATOM 993 O O . TYR A 1 123 ? 10.831 0.744 21.355 1.00 98.38 123 TYR A O 1
ATOM 1001 N N . ALA A 1 124 ? 12.879 0.660 20.447 1.00 98.38 124 ALA A N 1
ATOM 1002 C CA . ALA A 1 124 ? 13.571 0.928 21.706 1.00 98.38 124 ALA A CA 1
ATOM 1003 C C . ALA A 1 124 ? 13.314 2.351 22.230 1.00 98.38 124 ALA A C 1
ATOM 1005 O O . ALA A 1 124 ? 13.254 2.551 23.449 1.00 98.38 124 ALA A O 1
ATOM 1006 N N . GLN A 1 125 ? 13.162 3.331 21.335 1.00 98.19 125 GLN A N 1
ATOM 1007 C CA . GLN A 1 125 ? 12.943 4.731 21.698 1.00 98.19 125 GLN A CA 1
ATOM 1008 C C . GLN A 1 125 ? 11.458 5.104 21.803 1.00 98.19 125 GLN A C 1
ATOM 1010 O O . GLN A 1 125 ? 11.070 5.805 22.742 1.00 98.19 125 GLN A O 1
ATOM 1015 N N . TYR A 1 126 ? 10.637 4.636 20.862 1.00 98.31 126 TYR A N 1
ATOM 1016 C CA . TYR A 1 126 ? 9.257 5.089 20.665 1.00 98.31 126 TYR A CA 1
ATOM 1017 C C . TYR A 1 126 ? 8.196 4.005 20.878 1.00 98.31 126 TYR A C 1
ATOM 1019 O O . TYR A 1 126 ? 7.003 4.321 20.842 1.00 98.31 126 TYR A O 1
ATOM 1027 N N . GLY A 1 127 ? 8.587 2.760 21.165 1.00 98.12 127 GLY A N 1
ATOM 1028 C CA . GLY A 1 127 ? 7.650 1.681 21.479 1.00 98.12 127 GLY A CA 1
ATOM 1029 C C . GLY A 1 127 ? 6.696 2.055 22.619 1.00 98.12 127 GLY A C 1
ATOM 1030 O O . GLY A 1 127 ? 7.107 2.563 23.666 1.00 98.12 127 GLY A O 1
ATOM 1031 N N . GLY A 1 128 ? 5.398 1.827 22.416 1.00 97.94 128 GLY A N 1
ATOM 1032 C CA . GLY A 1 128 ? 4.354 2.185 23.378 1.00 97.94 128 GLY A CA 1
ATOM 1033 C C . GLY A 1 128 ? 3.960 3.668 23.414 1.00 97.94 128 GLY A C 1
ATOM 1034 O O . GLY A 1 128 ? 3.151 4.051 24.262 1.00 97.94 128 GLY A O 1
ATOM 1035 N N . THR A 1 129 ? 4.514 4.513 22.540 1.00 98.44 129 THR A N 1
ATOM 1036 C CA . THR A 1 129 ? 4.120 5.929 22.399 1.00 98.44 129 THR A CA 1
ATOM 1037 C C . THR A 1 129 ? 3.075 6.120 21.289 1.00 98.44 129 THR A C 1
ATOM 1039 O O . THR A 1 129 ? 2.623 5.152 20.689 1.00 98.44 129 THR A O 1
ATOM 1042 N N . LEU A 1 130 ? 2.669 7.364 21.003 1.00 98.31 130 LEU A N 1
ATOM 1043 C CA . LEU A 1 130 ? 1.749 7.657 19.893 1.00 98.31 130 LEU A CA 1
ATOM 1044 C C . LEU A 1 130 ? 2.390 7.493 18.507 1.00 98.31 130 LEU A C 1
ATOM 1046 O O . LEU A 1 130 ? 1.660 7.260 17.546 1.00 98.31 130 LEU A O 1
ATOM 1050 N N . TYR A 1 131 ? 3.722 7.555 18.417 1.00 98.31 131 TYR A N 1
ATOM 1051 C CA . TYR A 1 131 ? 4.447 7.229 17.191 1.00 98.31 131 TYR A CA 1
ATOM 1052 C C . TYR A 1 131 ? 4.342 5.744 16.862 1.00 98.31 131 TYR A C 1
ATOM 1054 O O . TYR A 1 131 ? 4.370 5.364 15.706 1.00 98.31 131 TYR A O 1
ATOM 1062 N N . ASP A 1 132 ? 4.208 4.886 17.868 1.00 98.19 132 ASP A N 1
ATOM 1063 C CA . ASP A 1 132 ? 4.153 3.450 17.662 1.00 98.19 132 ASP A CA 1
ATOM 1064 C C . ASP A 1 132 ? 2.787 3.021 17.098 1.00 98.19 132 ASP A C 1
ATOM 1066 O O . ASP A 1 132 ? 1.765 2.995 17.790 1.00 98.19 132 ASP A O 1
ATOM 1070 N N . TRP A 1 133 ? 2.788 2.622 15.825 1.00 98.12 133 TRP A N 1
ATOM 1071 C CA . TRP A 1 133 ? 1.625 2.098 15.107 1.00 98.12 133 TRP A CA 1
ATOM 1072 C C . TRP A 1 133 ? 0.988 0.891 15.809 1.00 98.12 133 TRP A C 1
ATOM 1074 O O . TRP A 1 133 ? -0.243 0.766 15.777 1.00 98.12 133 TRP A O 1
ATOM 1084 N N . ASN A 1 134 ? 1.772 0.088 16.549 1.00 98.44 134 ASN A N 1
ATOM 1085 C CA . ASN A 1 134 ? 1.272 -1.025 17.367 1.00 98.44 134 ASN A CA 1
ATOM 1086 C C . ASN A 1 134 ? 0.281 -0.574 18.453 1.00 98.44 134 ASN A C 1
ATOM 1088 O O . ASN A 1 134 ? -0.534 -1.373 18.915 1.00 98.44 134 ASN A O 1
ATOM 1092 N N . GLN A 1 135 ? 0.255 0.714 18.813 1.00 98.25 135 GLN A N 1
ATOM 1093 C CA . GLN A 1 135 ? -0.721 1.264 19.759 1.00 98.25 135 GLN A CA 1
ATOM 1094 C C . GLN A 1 135 ? -2.053 1.655 19.104 1.00 98.25 135 GLN A C 1
ATOM 1096 O O . GLN A 1 135 ? -3.089 1.705 19.780 1.00 98.25 135 GLN A O 1
ATOM 1101 N N . LEU A 1 136 ? -2.063 1.930 17.796 1.00 98.56 136 LEU A N 1
ATOM 1102 C CA . LEU A 1 136 ? -3.218 2.503 17.109 1.00 98.56 136 LEU A CA 1
ATOM 1103 C C . LEU A 1 136 ? -4.060 1.453 16.376 1.00 98.56 136 LEU A C 1
ATOM 1105 O O . LEU A 1 136 ? -5.280 1.405 16.582 1.00 98.56 136 LEU A O 1
ATOM 1109 N N . TYR A 1 137 ? -3.461 0.566 15.577 1.00 98.56 137 TYR A N 1
ATOM 1110 C CA . TYR A 1 137 ? -4.253 -0.408 14.817 1.00 98.56 137 TYR A CA 1
ATOM 1111 C C . TYR A 1 137 ? -5.118 -1.359 15.668 1.00 98.56 137 TYR A C 1
ATOM 1113 O O . TYR A 1 137 ? -6.201 -1.725 15.190 1.00 98.56 137 TYR A O 1
ATOM 1121 N N . PRO A 1 138 ? -4.778 -1.737 16.925 1.00 98.69 138 PRO A N 1
ATOM 1122 C CA . PRO A 1 138 ? -5.683 -2.550 17.739 1.00 98.69 138 PRO A CA 1
ATOM 1123 C C . PRO A 1 138 ? -6.956 -1.785 18.115 1.00 98.69 138 PRO A C 1
ATOM 1125 O O . PRO A 1 138 ? -8.045 -2.362 18.167 1.00 98.69 138 PRO A O 1
ATOM 1128 N N . ARG A 1 139 ? -6.842 -0.468 18.331 1.00 98.69 139 ARG A N 1
ATOM 1129 C CA . ARG A 1 139 ? -7.971 0.419 18.648 1.00 98.69 139 ARG A CA 1
ATOM 1130 C C . ARG A 1 139 ? -8.890 0.584 17.441 1.00 98.69 139 ARG A C 1
ATOM 1132 O O . ARG A 1 139 ? -10.108 0.494 17.587 1.00 98.69 139 ARG A O 1
ATOM 1139 N N . ILE A 1 140 ? -8.306 0.753 16.253 1.00 98.81 140 ILE A N 1
ATOM 1140 C CA . ILE A 1 140 ? -9.047 0.794 14.987 1.00 98.81 140 ILE A CA 1
ATOM 1141 C C . ILE A 1 140 ? -9.765 -0.541 14.750 1.00 98.81 140 ILE A C 1
ATOM 1143 O O . ILE A 1 140 ? -10.968 -0.560 14.491 1.00 98.81 140 ILE A O 1
ATOM 1147 N N . THR A 1 141 ? -9.055 -1.662 14.915 1.00 98.81 141 THR A N 1
ATOM 1148 C CA . THR A 1 141 ? -9.613 -3.015 14.772 1.00 98.81 141 THR A CA 1
ATOM 1149 C C . THR A 1 141 ? -10.812 -3.214 15.698 1.00 98.81 141 THR A C 1
ATOM 1151 O O . THR A 1 141 ? -11.876 -3.642 15.249 1.00 98.81 141 THR A O 1
ATOM 1154 N N . ALA A 1 142 ? -10.689 -2.840 16.975 1.00 98.75 142 ALA A N 1
ATOM 1155 C CA . ALA A 1 142 ? -11.788 -2.927 17.932 1.00 98.75 142 ALA A CA 1
ATOM 1156 C C . ALA A 1 142 ? -13.009 -2.099 17.493 1.00 98.75 142 ALA A C 1
ATOM 1158 O O . ALA A 1 142 ? -14.128 -2.611 17.510 1.00 98.75 142 ALA A O 1
ATOM 1159 N N . ALA A 1 143 ? -12.802 -0.858 17.041 1.00 98.88 143 ALA A N 1
ATOM 1160 C CA . ALA A 1 143 ? -13.882 0.017 16.591 1.00 98.88 143 ALA A CA 1
ATOM 1161 C C . ALA A 1 143 ? -14.574 -0.490 15.315 1.00 98.88 143 ALA A C 1
ATOM 1163 O O . ALA A 1 143 ? -15.800 -0.429 15.217 1.00 98.88 143 ALA A O 1
ATOM 1164 N N . ILE A 1 144 ? -13.823 -1.053 14.362 1.00 98.88 144 ILE A N 1
ATOM 1165 C CA . ILE A 1 144 ? -14.396 -1.736 13.193 1.00 98.88 144 ILE A CA 1
ATOM 1166 C C . ILE A 1 144 ? -15.255 -2.915 13.652 1.00 98.88 144 ILE A C 1
ATOM 1168 O O . ILE A 1 144 ? -16.393 -3.055 13.207 1.00 98.88 144 ILE A O 1
ATOM 1172 N N . ARG A 1 145 ? -14.766 -3.736 14.588 1.00 98.75 145 ARG A N 1
ATOM 1173 C CA . ARG A 1 145 ? -15.477 -4.934 15.063 1.00 98.75 145 ARG A CA 1
ATOM 1174 C C . ARG A 1 145 ? -16.753 -4.639 15.855 1.00 98.75 145 ARG A C 1
ATOM 1176 O O . ARG A 1 145 ? -17.603 -5.522 15.963 1.00 98.75 145 ARG A O 1
ATOM 1183 N N . GLU A 1 146 ? -16.957 -3.410 16.332 1.00 98.69 146 GLU A N 1
ATOM 1184 C CA . GLU A 1 146 ? -18.249 -2.962 16.881 1.00 98.69 146 GLU A CA 1
ATOM 1185 C C . GLU A 1 146 ? -19.362 -2.921 15.818 1.00 98.69 146 GLU A C 1
ATOM 1187 O O . GLU A 1 146 ? -20.541 -3.075 16.150 1.00 98.69 146 GLU A O 1
ATOM 1192 N N . VAL A 1 147 ? -19.003 -2.716 14.546 1.00 98.81 147 VAL A N 1
ATOM 1193 C CA . VAL A 1 147 ? -19.951 -2.498 13.442 1.00 98.81 147 VAL A CA 1
ATOM 1194 C C . VAL A 1 147 ? -19.836 -3.531 12.320 1.00 98.81 147 VAL A C 1
ATOM 1196 O O . VAL A 1 147 ? -20.823 -3.768 11.626 1.00 98.81 147 VAL A O 1
ATOM 1199 N N . ASP A 1 148 ? -18.694 -4.188 12.149 1.00 98.69 148 ASP A N 1
ATOM 1200 C CA . ASP A 1 148 ? -18.442 -5.207 11.131 1.00 98.69 148 ASP A CA 1
ATOM 1201 C C . ASP A 1 148 ? -17.586 -6.347 11.694 1.00 98.69 148 ASP A C 1
ATOM 1203 O O . ASP A 1 148 ? -16.381 -6.215 11.909 1.00 98.69 148 ASP A O 1
ATOM 1207 N N . SER A 1 149 ? -18.212 -7.503 11.906 1.00 97.50 149 SER A N 1
ATOM 1208 C CA . SER A 1 149 ? -17.565 -8.687 12.474 1.00 97.50 149 SER A CA 1
ATOM 1209 C C . SER A 1 149 ? -16.916 -9.613 11.441 1.00 97.50 149 SER A C 1
ATOM 1211 O O . SER A 1 149 ? -16.358 -10.644 11.826 1.00 97.50 149 SER A O 1
ATOM 1213 N N . SER A 1 150 ? -17.015 -9.307 10.143 1.00 97.12 150 SER A N 1
ATOM 1214 C CA . SER A 1 150 ? -16.709 -10.267 9.077 1.00 97.12 150 SER A CA 1
ATOM 1215 C C . SER A 1 150 ? -15.688 -9.806 8.049 1.00 97.12 150 SER A C 1
ATOM 1217 O O . SER A 1 150 ? -14.951 -10.662 7.553 1.00 97.12 150 SER A O 1
ATOM 1219 N N . THR A 1 151 ? -15.617 -8.517 7.723 1.00 98.50 151 THR A N 1
ATOM 1220 C CA . THR A 1 151 ? -14.672 -8.050 6.700 1.00 98.50 151 THR A CA 1
ATOM 1221 C C . THR A 1 151 ? -13.233 -8.187 7.216 1.00 98.50 151 THR A C 1
ATOM 1223 O O . THR A 1 151 ? -12.967 -7.796 8.363 1.00 98.50 151 THR A O 1
ATOM 1226 N N . PRO A 1 152 ? -12.312 -8.795 6.442 1.00 98.38 152 PRO A N 1
ATOM 1227 C CA . PRO A 1 152 ? -10.895 -8.840 6.788 1.00 98.38 152 PRO A CA 1
ATOM 1228 C C . PRO A 1 152 ? -10.301 -7.449 7.024 1.00 98.38 152 PRO A C 1
ATOM 1230 O O . PRO A 1 152 ? -10.721 -6.473 6.405 1.00 98.38 152 PRO A O 1
ATOM 1233 N N . ILE A 1 153 ? -9.331 -7.367 7.930 1.00 98.81 153 ILE A N 1
ATOM 1234 C CA . ILE A 1 153 ? -8.596 -6.134 8.236 1.00 98.81 153 ILE A CA 1
ATOM 1235 C C . ILE A 1 153 ? -7.143 -6.353 7.827 1.00 98.81 153 ILE A C 1
ATOM 1237 O O . ILE A 1 153 ? -6.544 -7.335 8.257 1.00 98.81 153 ILE A O 1
ATOM 1241 N N . LEU A 1 154 ? -6.605 -5.468 6.996 1.00 98.75 154 LEU A N 1
ATOM 1242 C CA . LEU A 1 154 ? -5.232 -5.495 6.514 1.00 98.75 154 LEU A CA 1
ATOM 1243 C C . LEU A 1 154 ? -4.388 -4.505 7.324 1.00 98.75 154 LEU A C 1
ATOM 1245 O O . LEU A 1 154 ? -4.833 -3.388 7.597 1.00 98.75 154 LEU A O 1
ATOM 1249 N N . ILE A 1 155 ? -3.202 -4.941 7.755 1.00 98.69 155 ILE A N 1
ATOM 1250 C CA . ILE A 1 155 ? -2.290 -4.142 8.587 1.00 98.69 155 ILE A CA 1
ATOM 1251 C C . ILE A 1 155 ? -0.865 -4.302 8.064 1.00 98.69 155 ILE A C 1
ATOM 1253 O O . ILE A 1 155 ? -0.316 -5.405 8.106 1.00 98.69 155 ILE A O 1
ATOM 1257 N N . GLY A 1 156 ? -0.288 -3.201 7.586 1.00 98.12 156 GLY A N 1
ATOM 1258 C CA . GLY A 1 156 ? 1.126 -3.093 7.238 1.00 98.12 156 GLY A CA 1
ATOM 1259 C C . GLY A 1 156 ? 1.969 -2.517 8.375 1.00 98.12 156 GLY A C 1
ATOM 1260 O O . GLY A 1 156 ? 1.429 -1.980 9.350 1.00 98.12 156 GLY A O 1
ATOM 1261 N N . GLY A 1 157 ? 3.285 -2.691 8.261 1.00 97.44 157 GLY A N 1
ATOM 1262 C CA . GLY A 1 157 ? 4.285 -2.224 9.223 1.00 97.44 157 GLY A CA 1
ATOM 1263 C C . GLY A 1 157 ? 4.615 -0.739 9.089 1.00 97.44 157 GLY A C 1
ATOM 1264 O O . GLY A 1 157 ? 4.161 -0.075 8.159 1.00 97.44 157 GLY A O 1
ATOM 1265 N N . MET A 1 158 ? 5.444 -0.245 10.014 1.00 97.62 158 MET A N 1
ATOM 1266 C CA . MET A 1 158 ? 6.204 0.997 9.804 1.00 97.62 158 MET A CA 1
ATOM 1267 C C . MET A 1 158 ? 7.144 0.879 8.597 1.00 97.62 158 MET A C 1
ATOM 1269 O O . MET A 1 158 ? 7.177 -0.166 7.946 1.00 97.62 158 MET A O 1
ATOM 1273 N N . GLY A 1 159 ? 7.871 1.950 8.270 1.00 96.69 159 GLY A N 1
ATOM 1274 C CA . GLY A 1 159 ? 8.766 1.965 7.117 1.00 96.69 159 GLY A CA 1
ATOM 1275 C C . GLY A 1 159 ? 8.017 1.685 5.824 1.00 96.69 159 GLY A C 1
ATOM 1276 O O . GLY A 1 159 ? 8.436 0.843 5.039 1.00 96.69 159 GLY A O 1
ATOM 1277 N N . TYR A 1 160 ? 6.862 2.332 5.638 1.00 97.00 160 TYR A N 1
ATOM 1278 C CA . TYR A 1 160 ? 6.065 2.210 4.415 1.00 97.00 160 TYR A CA 1
ATOM 1279 C C . TYR A 1 160 ? 5.590 0.775 4.143 1.00 97.00 160 TYR A C 1
ATOM 1281 O O . TYR A 1 160 ? 5.421 0.361 3.003 1.00 97.00 160 TYR A O 1
ATOM 1289 N N . SER A 1 161 ? 5.344 -0.004 5.204 1.00 98.00 161 SER A N 1
ATOM 1290 C CA . SER A 1 161 ? 5.033 -1.438 5.104 1.00 98.00 161 SER A CA 1
ATOM 1291 C C . SER A 1 161 ? 6.137 -2.277 4.444 1.00 98.00 161 SER A C 1
ATOM 1293 O O . SER A 1 161 ? 5.847 -3.359 3.929 1.00 98.00 161 SER A O 1
ATOM 1295 N N . GLY A 1 162 ? 7.390 -1.818 4.499 1.00 97.25 162 GLY A N 1
ATOM 1296 C CA . GLY A 1 162 ? 8.562 -2.573 4.068 1.00 97.25 162 GLY A CA 1
ATOM 1297 C C . GLY A 1 162 ? 8.647 -3.941 4.745 1.00 97.25 162 GLY A C 1
ATOM 1298 O O . GLY A 1 162 ? 8.235 -4.139 5.896 1.00 97.25 162 GLY A O 1
ATOM 1299 N N . ILE A 1 163 ? 9.155 -4.927 4.010 1.00 97.19 163 ILE A N 1
ATOM 1300 C CA . ILE A 1 163 ? 9.199 -6.323 4.457 1.00 97.19 163 ILE A CA 1
ATOM 1301 C C . ILE A 1 163 ? 10.056 -6.511 5.718 1.00 97.19 163 ILE A C 1
ATOM 1303 O O . ILE A 1 163 ? 9.736 -7.343 6.566 1.00 97.19 163 ILE A O 1
ATOM 1307 N N . GLU A 1 164 ? 11.093 -5.698 5.884 1.00 95.62 164 GLU A N 1
ATOM 1308 C CA . GLU A 1 164 ? 11.995 -5.654 7.032 1.00 95.62 164 GLU A CA 1
ATOM 1309 C C . GLU A 1 164 ? 11.312 -5.181 8.325 1.00 95.62 164 GLU A C 1
ATOM 1311 O O . GLU A 1 164 ? 11.748 -5.535 9.423 1.00 95.62 164 GLU A O 1
ATOM 1316 N N . TRP A 1 165 ? 10.189 -4.464 8.215 1.00 98.06 165 TRP A N 1
ATOM 1317 C CA . TRP A 1 165 ? 9.380 -4.018 9.353 1.00 98.06 165 TRP A CA 1
ATOM 1318 C C . TRP A 1 165 ? 8.297 -5.024 9.759 1.00 98.06 165 TRP A C 1
ATOM 1320 O O . TRP A 1 165 ? 7.763 -4.939 10.869 1.00 98.06 165 TRP A O 1
ATOM 1330 N N . LEU A 1 166 ? 7.994 -6.020 8.914 1.00 98.31 166 LEU A N 1
ATOM 1331 C CA . LEU A 1 166 ? 6.990 -7.053 9.195 1.00 98.31 166 LEU A CA 1
ATOM 1332 C C . LEU A 1 166 ? 7.215 -7.780 10.540 1.00 98.31 166 LEU A C 1
ATOM 1334 O O . LEU A 1 166 ? 6.239 -7.940 11.277 1.00 98.31 166 LEU A O 1
ATOM 1338 N N . PRO A 1 167 ? 8.446 -8.192 10.925 1.00 98.38 167 PRO A N 1
ATOM 1339 C CA . PRO A 1 167 ? 8.690 -8.890 12.193 1.00 98.38 167 PRO A CA 1
ATOM 1340 C C . PRO A 1 167 ? 8.327 -8.099 13.456 1.00 98.38 167 PRO A C 1
ATOM 1342 O O . PRO A 1 167 ? 8.234 -8.692 14.531 1.00 98.38 167 PRO A O 1
ATOM 1345 N N . TYR A 1 168 ? 8.127 -6.785 13.340 1.00 98.12 168 TYR A N 1
ATOM 1346 C CA . TYR A 1 168 ? 7.872 -5.886 14.466 1.00 98.12 168 TYR A CA 1
ATOM 1347 C C . TYR A 1 168 ? 6.392 -5.540 14.662 1.00 98.12 168 TYR A C 1
ATOM 1349 O O . TYR A 1 168 ? 6.035 -4.854 15.624 1.00 98.12 168 TYR A O 1
ATOM 1357 N N . LEU A 1 169 ? 5.514 -6.036 13.786 1.00 97.62 169 LEU A N 1
ATOM 1358 C CA . LEU A 1 169 ? 4.073 -5.953 13.993 1.00 97.62 169 LEU A CA 1
ATOM 1359 C C . LEU A 1 169 ? 3.626 -6.903 15.103 1.00 97.62 169 LEU A C 1
ATOM 1361 O O . LEU A 1 169 ? 3.913 -8.101 15.082 1.00 97.62 169 LEU A O 1
ATOM 1365 N N . GLU A 1 170 ? 2.832 -6.392 16.043 1.00 96.50 170 GLU A N 1
ATOM 1366 C CA . GLU A 1 170 ? 2.226 -7.218 17.087 1.00 96.50 170 GLU A CA 1
ATOM 1367 C C . GLU A 1 170 ? 0.868 -7.786 16.632 1.00 96.50 170 GLU A C 1
ATOM 1369 O O . GLU A 1 170 ? -0.048 -7.025 16.287 1.00 96.50 170 GLU A O 1
ATOM 1374 N N . PRO A 1 171 ? 0.658 -9.117 16.672 1.00 95.88 171 PRO A N 1
ATOM 1375 C CA . PRO A 1 171 ? -0.622 -9.680 16.287 1.00 95.88 171 PRO A CA 1
ATOM 1376 C C . PRO A 1 171 ? -1.810 -9.139 17.098 1.00 95.88 171 PRO A C 1
ATOM 1378 O O . PRO A 1 171 ? -1.811 -9.207 18.325 1.00 95.88 171 PRO A O 1
ATOM 1381 N N . THR A 1 172 ? -2.874 -8.678 16.432 1.00 94.12 172 THR A N 1
ATOM 1382 C CA . THR A 1 172 ? -4.060 -8.084 17.091 1.00 94.12 172 THR A CA 1
ATOM 1383 C C . THR A 1 172 ? -4.882 -9.105 17.882 1.00 94.12 172 THR A C 1
ATOM 1385 O O . THR A 1 172 ? -5.681 -8.739 18.744 1.00 94.12 172 THR A O 1
ATOM 1388 N N . GLY A 1 173 ? -4.741 -10.392 17.545 1.00 95.25 173 GLY A N 1
ATOM 1389 C CA . GLY A 1 173 ? -5.607 -11.474 18.013 1.00 95.25 173 GLY A CA 1
ATOM 1390 C C . GLY A 1 173 ? -6.973 -11.538 17.314 1.00 95.25 173 GLY A C 1
ATOM 1391 O O . GLY A 1 173 ? -7.761 -12.433 17.628 1.00 95.25 173 GLY A O 1
ATOM 1392 N N . ASP A 1 174 ? -7.270 -10.637 16.371 1.00 97.88 174 ASP A N 1
ATOM 1393 C CA . ASP A 1 174 ? -8.476 -10.726 15.546 1.00 97.88 174 ASP A CA 1
ATOM 1394 C C . ASP A 1 174 ? -8.346 -11.894 14.550 1.00 97.88 174 ASP A C 1
ATOM 1396 O O . ASP A 1 174 ? -7.357 -11.985 13.821 1.00 97.88 174 ASP A O 1
ATOM 1400 N N . PRO A 1 175 ? -9.337 -12.800 14.465 1.00 96.19 175 PRO A N 1
ATOM 1401 C CA . PRO A 1 175 ? -9.236 -14.005 13.638 1.00 96.19 175 PRO A CA 1
ATOM 1402 C C . PRO A 1 175 ? -9.316 -13.733 12.128 1.00 96.19 175 PRO A C 1
ATOM 1404 O O . PRO A 1 175 ? -9.322 -14.680 11.341 1.00 96.19 175 PRO A O 1
ATOM 1407 N N . ARG A 1 176 ? -9.474 -12.471 11.719 1.00 97.88 176 ARG A N 1
ATOM 1408 C CA . ARG A 1 176 ? -9.631 -12.040 10.327 1.00 97.88 176 ARG A CA 1
ATOM 1409 C C . ARG A 1 176 ? -8.651 -10.921 9.965 1.00 97.88 176 ARG A C 1
ATOM 1411 O O . ARG A 1 176 ? -8.849 -10.265 8.942 1.00 97.88 176 ARG A O 1
ATOM 1418 N N . THR A 1 177 ? -7.619 -10.701 10.779 1.00 98.44 177 THR A N 1
ATOM 1419 C CA . THR A 1 177 ? -6.504 -9.843 10.384 1.00 98.44 177 THR A CA 1
ATOM 1420 C C . THR A 1 177 ? -5.626 -10.569 9.369 1.00 98.44 177 THR A C 1
ATOM 1422 O O . THR A 1 177 ? -5.298 -11.745 9.534 1.00 98.44 177 THR A O 1
ATOM 1425 N N . VAL A 1 178 ? -5.261 -9.843 8.318 1.00 98.44 178 VAL A N 1
ATOM 1426 C CA . VAL A 1 178 ? -4.248 -10.201 7.331 1.00 98.44 178 VAL A CA 1
ATOM 1427 C C . VAL A 1 178 ? -3.128 -9.181 7.476 1.00 98.44 178 VAL A C 1
ATOM 1429 O O . VAL A 1 178 ? -3.381 -7.981 7.459 1.00 98.44 178 VAL A O 1
ATOM 1432 N N . TYR A 1 179 ? -1.900 -9.637 7.663 1.00 98.50 179 TYR A N 1
ATOM 1433 C CA . TYR A 1 179 ? -0.749 -8.736 7.674 1.00 98.50 179 TYR A CA 1
ATOM 1434 C C . TYR A 1 179 ? -0.322 -8.465 6.238 1.00 98.50 179 TYR A C 1
ATOM 1436 O O . TYR A 1 179 ? -0.577 -9.288 5.359 1.00 98.50 179 TYR A O 1
ATOM 1444 N N . MET A 1 180 ? 0.266 -7.311 5.960 1.00 97.62 180 MET A N 1
ATOM 1445 C CA . MET A 1 180 ? 0.668 -6.985 4.597 1.00 97.62 180 MET A CA 1
ATOM 1446 C C . MET A 1 180 ? 2.029 -6.315 4.530 1.00 97.62 180 MET A C 1
ATOM 1448 O O . MET A 1 180 ? 2.492 -5.738 5.511 1.00 97.62 180 MET A O 1
ATOM 1452 N N . VAL A 1 181 ? 2.661 -6.455 3.369 1.00 98.44 181 VAL A N 1
ATOM 1453 C CA . VAL A 1 181 ? 3.918 -5.792 3.025 1.00 98.44 181 VAL A CA 1
ATOM 1454 C C . VAL A 1 181 ? 3.794 -5.099 1.673 1.00 98.44 181 VAL A C 1
ATOM 1456 O O . VAL A 1 181 ? 2.992 -5.516 0.827 1.00 98.44 181 VAL A O 1
ATOM 1459 N N . HIS A 1 182 ? 4.602 -4.062 1.486 1.00 98.12 182 HIS A N 1
ATOM 1460 C CA . HIS A 1 182 ? 4.910 -3.458 0.198 1.00 98.12 182 HIS A CA 1
ATOM 1461 C C . HIS A 1 182 ? 6.272 -3.995 -0.250 1.00 98.12 182 HIS A C 1
ATOM 1463 O O . HIS A 1 182 ? 7.214 -4.025 0.541 1.00 98.12 182 HIS A O 1
ATOM 1469 N N . GLN A 1 183 ? 6.371 -4.476 -1.489 1.00 97.62 183 GLN A N 1
ATOM 1470 C CA . GLN A 1 183 ? 7.586 -5.097 -2.002 1.00 97.62 183 GLN A CA 1
ATOM 1471 C C . GLN A 1 183 ? 8.108 -4.381 -3.246 1.00 97.62 183 GLN A C 1
ATOM 1473 O O . GLN A 1 183 ? 7.707 -4.659 -4.375 1.00 97.62 183 GLN A O 1
ATOM 1478 N N . TYR A 1 184 ? 9.071 -3.498 -3.023 1.00 97.44 184 TYR A N 1
ATOM 1479 C CA . TYR A 1 184 ? 9.840 -2.846 -4.080 1.00 97.44 184 TYR A CA 1
ATOM 1480 C C . TYR A 1 184 ? 11.340 -3.108 -3.958 1.00 97.44 184 TYR A C 1
ATOM 1482 O O . TYR A 1 184 ? 12.124 -2.546 -4.718 1.00 97.44 184 TYR A O 1
ATOM 1490 N N . ALA A 1 185 ? 11.772 -3.932 -3.005 1.00 95.88 185 ALA A N 1
ATOM 1491 C CA . ALA A 1 185 ? 13.189 -4.142 -2.797 1.00 95.88 185 ALA A CA 1
ATOM 1492 C C . ALA A 1 185 ? 13.803 -5.009 -3.924 1.00 95.88 185 ALA A C 1
ATOM 1494 O O . ALA A 1 185 ? 13.177 -5.975 -4.379 1.00 95.88 185 ALA A O 1
ATOM 1495 N N . PRO A 1 186 ? 15.036 -4.689 -4.356 1.00 95.75 186 PRO A N 1
ATOM 1496 C CA . PRO A 1 186 ? 15.816 -3.525 -3.942 1.00 95.75 186 PRO A CA 1
ATOM 1497 C C . PRO A 1 186 ? 15.358 -2.267 -4.697 1.00 95.75 186 PRO A C 1
ATOM 1499 O O . PRO A 1 186 ? 15.167 -2.299 -5.916 1.00 95.75 186 PRO A O 1
ATOM 1502 N N . ILE A 1 187 ? 15.212 -1.144 -3.984 1.00 94.06 187 ILE A N 1
ATOM 1503 C CA . ILE A 1 187 ? 14.831 0.155 -4.577 1.00 94.06 187 ILE A CA 1
ATOM 1504 C C . ILE A 1 187 ? 15.882 0.616 -5.600 1.00 94.06 187 ILE A C 1
ATOM 1506 O O . ILE A 1 187 ? 15.533 1.199 -6.625 1.00 94.06 187 ILE A O 1
ATOM 1510 N N . GLN A 1 188 ? 17.147 0.251 -5.374 1.00 94.00 188 GLN A N 1
ATOM 1511 C CA . GLN A 1 188 ? 18.294 0.446 -6.267 1.00 94.00 188 GLN A CA 1
ATOM 1512 C C . GLN A 1 188 ? 18.087 -0.156 -7.654 1.00 94.00 188 GLN A C 1
ATOM 1514 O O . GLN A 1 188 ? 18.717 0.286 -8.605 1.00 94.00 188 GLN A O 1
ATOM 1519 N N . TYR A 1 189 ? 17.218 -1.161 -7.773 1.00 96.94 189 TYR A N 1
ATOM 1520 C CA . TYR A 1 189 ? 16.817 -1.717 -9.055 1.00 96.94 189 TYR A CA 1
ATOM 1521 C C . TYR A 1 189 ? 15.431 -1.241 -9.486 1.00 96.94 189 TYR A C 1
ATOM 1523 O O . TYR A 1 189 ? 15.251 -0.862 -10.633 1.00 96.94 189 TYR A O 1
ATOM 1531 N N . THR A 1 190 ? 14.428 -1.280 -8.607 1.00 97.44 190 THR A N 1
ATOM 1532 C CA . THR A 1 190 ? 13.034 -1.101 -9.044 1.00 97.44 190 THR A CA 1
ATOM 1533 C C . THR A 1 190 ? 12.665 0.331 -9.418 1.00 97.44 190 THR A C 1
ATOM 1535 O O . THR A 1 190 ? 11.656 0.513 -10.101 1.00 97.44 190 THR A O 1
ATOM 1538 N N . HIS A 1 191 ? 13.458 1.313 -8.978 1.00 95.94 191 HIS A N 1
ATOM 1539 C CA . HIS A 1 191 ? 13.210 2.747 -9.138 1.00 95.94 191 HIS A CA 1
ATOM 1540 C C . HIS A 1 191 ? 14.372 3.475 -9.835 1.00 95.94 191 HIS A C 1
ATOM 1542 O O . HIS A 1 191 ? 14.648 4.641 -9.538 1.00 95.94 191 HIS A O 1
ATOM 1548 N N . GLN A 1 192 ? 15.079 2.809 -10.751 1.00 95.19 192 GLN A N 1
ATOM 1549 C CA . GLN A 1 192 ? 16.135 3.474 -11.503 1.00 95.19 192 GLN A CA 1
ATOM 1550 C C . GLN A 1 192 ? 15.521 4.390 -12.558 1.00 95.19 192 GLN A C 1
ATOM 1552 O O . GLN A 1 192 ? 14.559 4.066 -13.257 1.00 95.19 192 GLN A O 1
ATOM 1557 N N . TRP A 1 193 ? 16.100 5.574 -12.719 1.00 94.94 193 TRP A N 1
ATOM 1558 C CA . TRP A 1 193 ? 15.732 6.412 -13.850 1.00 94.94 193 TRP A CA 1
ATOM 1559 C C . TRP A 1 193 ? 16.379 5.870 -15.122 1.00 94.94 193 TRP A C 1
ATOM 1561 O O . TRP A 1 193 ? 17.503 5.374 -15.122 1.00 94.94 193 TRP A O 1
ATOM 1571 N N . TRP A 1 194 ? 15.663 5.970 -16.239 1.00 93.38 194 TRP A N 1
ATOM 1572 C CA . TRP A 1 194 ? 16.067 5.384 -17.521 1.00 93.38 194 TRP A CA 1
ATOM 1573 C C . TRP A 1 194 ? 17.410 5.898 -18.074 1.00 93.38 194 TRP A C 1
ATOM 1575 O O . TRP A 1 194 ? 17.972 5.292 -18.989 1.00 93.38 194 TRP A O 1
ATOM 1585 N N . ASP A 1 195 ? 17.919 7.020 -17.564 1.00 93.69 195 ASP A N 1
ATOM 1586 C CA . ASP A 1 195 ? 19.226 7.584 -17.899 1.00 93.69 195 ASP A CA 1
ATOM 1587 C C . ASP A 1 195 ? 20.355 7.164 -16.935 1.00 93.69 195 ASP A C 1
ATOM 1589 O O . ASP A 1 195 ? 21.516 7.495 -17.197 1.00 93.69 195 ASP A O 1
ATOM 1593 N N . SER A 1 196 ? 20.047 6.378 -15.895 1.00 92.81 196 SER A N 1
ATOM 1594 C CA . SER A 1 196 ? 20.988 5.813 -14.917 1.00 92.81 196 SER A CA 1
ATOM 1595 C C . SER A 1 196 ? 20.575 4.393 -14.494 1.00 92.81 196 SER A C 1
ATOM 1597 O O . SER A 1 196 ? 20.002 4.196 -13.428 1.00 92.81 196 SER A O 1
ATOM 1599 N N . LEU A 1 197 ? 20.869 3.402 -15.344 1.00 93.19 197 LEU A N 1
ATOM 1600 C CA . LEU A 1 197 ? 20.564 1.981 -15.116 1.00 93.19 197 LEU A CA 1
ATOM 1601 C C . LEU A 1 197 ? 21.838 1.218 -14.716 1.00 93.19 197 LEU A C 1
ATOM 1603 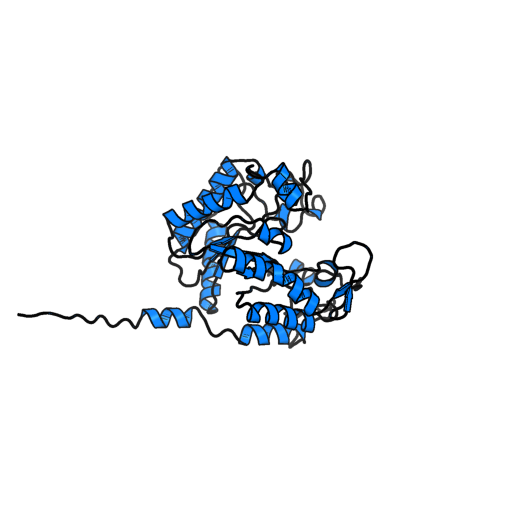O O . LEU A 1 197 ? 22.558 0.709 -15.582 1.00 93.19 197 LEU A O 1
ATOM 1607 N N . ASP A 1 198 ? 22.121 1.171 -13.418 1.00 91.06 198 ASP A N 1
ATOM 1608 C CA . ASP A 1 198 ? 23.316 0.552 -12.832 1.00 91.06 198 ASP A CA 1
ATOM 1609 C C . ASP A 1 198 ? 23.071 -0.907 -12.397 1.00 91.06 198 ASP A C 1
ATOM 1611 O O . ASP A 1 198 ? 23.963 -1.749 -12.510 1.00 91.06 198 ASP A O 1
ATOM 1615 N N . CYS A 1 199 ? 21.841 -1.233 -11.996 1.00 94.62 199 CYS A N 1
ATOM 1616 C CA . CYS A 1 199 ? 21.400 -2.560 -11.588 1.00 94.62 199 CYS A CA 1
ATOM 1617 C C . CYS A 1 199 ? 20.595 -3.267 -12.688 1.00 94.62 199 CYS A C 1
ATOM 1619 O O . CYS A 1 199 ? 19.846 -2.654 -13.452 1.00 94.62 199 CYS A O 1
ATOM 1621 N N . THR A 1 200 ? 20.734 -4.592 -12.767 1.00 95.44 200 THR A N 1
ATOM 1622 C CA . THR A 1 200 ? 20.032 -5.435 -13.751 1.00 95.44 200 THR A CA 1
ATOM 1623 C C . THR A 1 200 ? 19.529 -6.718 -13.105 1.00 95.44 200 THR A C 1
ATOM 1625 O O . THR A 1 200 ? 20.138 -7.200 -12.148 1.00 95.44 200 THR A O 1
ATOM 1628 N N . TYR A 1 201 ? 18.461 -7.302 -13.653 1.00 97.81 201 TYR A N 1
ATOM 1629 C CA . TYR A 1 201 ? 17.932 -8.583 -13.196 1.00 97.81 201 TYR A CA 1
ATOM 1630 C C . TYR A 1 201 ? 17.880 -9.643 -14.317 1.00 97.81 201 TYR A C 1
ATOM 1632 O O . TYR A 1 201 ? 17.445 -9.338 -15.425 1.00 97.81 201 TYR A O 1
ATOM 1640 N N . PRO A 1 202 ? 18.270 -10.904 -14.051 1.00 97.94 202 PRO A N 1
ATOM 1641 C CA . PRO A 1 202 ? 19.179 -11.288 -12.978 1.00 97.94 202 PRO A CA 1
ATOM 1642 C C . PRO A 1 202 ? 20.569 -10.694 -13.248 1.00 97.94 202 PRO A C 1
ATOM 1644 O O . PRO A 1 202 ? 21.016 -10.617 -14.395 1.00 97.94 202 PRO A O 1
ATOM 1647 N N . GLY A 1 203 ? 21.288 -10.314 -12.201 1.00 95.88 203 GLY A N 1
ATOM 1648 C CA . GLY A 1 203 ? 22.558 -9.617 -12.353 1.00 95.88 203 GLY A CA 1
ATOM 1649 C C . GLY A 1 203 ? 23.291 -9.433 -11.037 1.00 95.88 203 GLY A C 1
ATOM 1650 O O . GLY A 1 203 ? 23.168 -10.253 -10.126 1.00 95.88 203 GLY A O 1
ATOM 1651 N N . THR A 1 204 ? 24.086 -8.372 -10.970 1.00 92.69 204 THR A N 1
ATOM 1652 C CA . THR A 1 204 ? 24.669 -7.882 -9.724 1.00 92.69 204 THR A CA 1
ATOM 1653 C C . THR A 1 204 ? 24.234 -6.444 -9.487 1.00 92.69 204 THR A C 1
ATOM 1655 O O . THR A 1 204 ? 23.997 -5.712 -10.450 1.00 92.69 204 THR A O 1
ATOM 1658 N N . CYS A 1 205 ? 24.050 -6.083 -8.224 1.00 92.19 205 CYS A N 1
ATOM 1659 C CA . CYS A 1 205 ? 23.578 -4.776 -7.778 1.00 92.19 205 CYS A CA 1
ATOM 1660 C C . CYS A 1 205 ? 24.022 -4.591 -6.327 1.00 92.19 205 CYS A C 1
ATOM 1662 O O . CYS A 1 205 ? 23.967 -5.566 -5.584 1.00 92.19 205 CYS A O 1
ATOM 1664 N N . ASP A 1 206 ? 24.420 -3.382 -5.944 1.00 92.12 206 ASP A N 1
ATOM 1665 C CA . ASP A 1 206 ? 24.533 -2.980 -4.538 1.00 92.12 206 ASP A CA 1
ATOM 1666 C C . ASP A 1 206 ? 23.111 -2.834 -3.971 1.00 92.12 206 ASP A C 1
ATOM 1668 O O . ASP A 1 206 ? 22.415 -1.843 -4.222 1.00 92.12 206 ASP A O 1
ATOM 1672 N N . VAL A 1 207 ? 22.624 -3.883 -3.304 1.00 90.31 207 VAL A N 1
ATOM 1673 C CA . VAL A 1 207 ? 21.223 -3.976 -2.852 1.00 90.31 207 VAL A CA 1
ATOM 1674 C C . VAL A 1 207 ? 21.000 -3.413 -1.449 1.00 90.31 207 VAL A C 1
ATOM 1676 O O . VAL A 1 207 ? 19.843 -3.297 -1.032 1.00 90.31 207 VAL A O 1
ATOM 1679 N N . ASP A 1 208 ? 22.054 -3.014 -0.733 1.00 87.50 208 ASP A N 1
ATOM 1680 C CA . ASP A 1 208 ? 21.973 -2.516 0.648 1.00 87.50 208 ASP A CA 1
ATOM 1681 C C . ASP A 1 208 ? 22.732 -1.200 0.924 1.00 87.50 208 ASP A C 1
ATOM 1683 O O . ASP A 1 208 ? 22.688 -0.692 2.048 1.00 87.50 208 ASP A O 1
ATOM 1687 N N . TRP A 1 209 ? 23.304 -0.585 -0.115 1.00 85.25 209 TRP A N 1
ATOM 1688 C CA . TRP A 1 209 ? 24.052 0.676 -0.086 1.00 85.25 209 TRP A CA 1
ATOM 1689 C C . TRP A 1 209 ? 25.385 0.611 0.670 1.00 85.25 209 TRP A C 1
ATOM 1691 O O . TRP 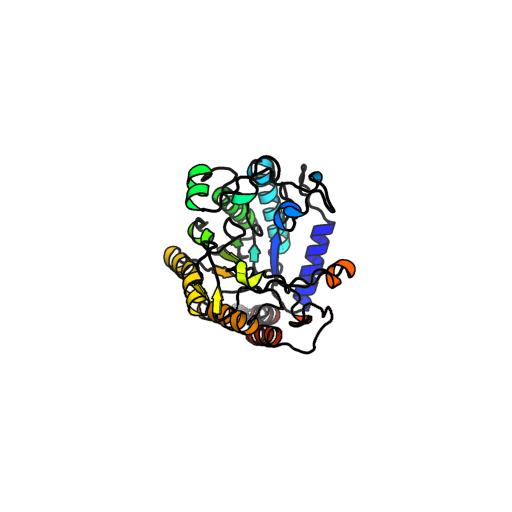A 1 209 ? 25.879 1.649 1.141 1.00 85.25 209 TRP A O 1
ATOM 1701 N N . ASP A 1 210 ? 25.988 -0.571 0.810 1.00 89.75 210 ASP A N 1
ATOM 1702 C CA . ASP A 1 210 ? 27.302 -0.716 1.439 1.00 89.75 210 ASP A CA 1
ATOM 1703 C C . ASP A 1 210 ? 28.482 -0.448 0.476 1.00 89.75 210 ASP A C 1
ATOM 1705 O O . ASP A 1 210 ? 29.618 -0.214 0.920 1.00 89.75 210 ASP A O 1
ATOM 1709 N N . GLY A 1 211 ? 28.191 -0.343 -0.826 1.00 89.75 211 GLY A N 1
ATOM 1710 C CA . GLY A 1 211 ? 29.139 -0.062 -1.898 1.00 89.75 211 GLY A CA 1
ATOM 1711 C C . GLY A 1 211 ? 29.779 -1.297 -2.538 1.00 89.75 211 GLY A C 1
ATOM 1712 O O . GLY A 1 211 ? 30.646 -1.119 -3.405 1.00 89.75 211 GLY A O 1
ATOM 1713 N N . ASP A 1 212 ? 29.402 -2.506 -2.121 1.00 92.25 212 ASP A N 1
ATOM 1714 C CA . ASP A 1 212 ? 29.757 -3.772 -2.754 1.00 92.25 212 ASP A CA 1
ATOM 1715 C C . ASP A 1 212 ? 28.561 -4.328 -3.566 1.00 92.25 212 ASP A C 1
ATOM 1717 O O . ASP A 1 212 ? 27.406 -4.025 -3.313 1.00 92.25 212 ASP A O 1
ATOM 1721 N N . ASP A 1 213 ? 28.844 -5.096 -4.626 1.00 93.06 213 ASP A N 1
ATOM 1722 C CA . ASP A 1 213 ? 27.806 -5.676 -5.492 1.00 93.06 213 ASP A CA 1
ATOM 1723 C C . ASP A 1 213 ? 27.402 -7.083 -5.001 1.00 93.06 213 ASP A C 1
ATOM 1725 O O . ASP A 1 213 ? 28.232 -8.008 -4.984 1.00 93.06 213 ASP A O 1
ATOM 1729 N N . GLU A 1 214 ? 26.109 -7.308 -4.757 1.00 94.06 214 GLU A N 1
ATOM 1730 C CA . GLU A 1 214 ? 25.535 -8.623 -4.462 1.00 94.06 214 GLU A CA 1
ATOM 1731 C C . GLU A 1 214 ? 25.036 -9.330 -5.722 1.00 94.06 214 GLU A C 1
ATOM 1733 O O . GLU A 1 214 ? 24.695 -8.723 -6.736 1.00 94.06 214 GLU A O 1
ATOM 1738 N N . GLN A 1 215 ? 24.920 -10.659 -5.645 1.00 96.56 215 GLN A N 1
ATOM 1739 C CA . GLN A 1 215 ? 24.144 -11.407 -6.629 1.00 96.56 215 GLN A CA 1
ATOM 1740 C C . GLN A 1 215 ? 22.657 -11.087 -6.441 1.00 96.56 215 GLN A C 1
ATOM 1742 O O . GLN A 1 215 ? 22.068 -11.439 -5.420 1.00 96.56 215 GLN A O 1
ATOM 1747 N N . PHE A 1 216 ? 22.053 -10.488 -7.462 1.00 97.31 216 PHE A N 1
ATOM 1748 C CA . PHE A 1 216 ? 20.645 -10.125 -7.480 1.00 97.31 216 PHE A CA 1
ATOM 1749 C C . PHE A 1 216 ? 19.903 -10.990 -8.502 1.00 97.31 216 PHE A C 1
ATOM 1751 O O . PHE A 1 216 ? 19.984 -10.793 -9.715 1.00 97.31 216 PHE A O 1
ATOM 1758 N N . ASP A 1 217 ? 19.232 -12.027 -8.008 1.00 98.06 217 ASP A N 1
ATOM 1759 C CA . ASP A 1 217 ? 18.493 -13.000 -8.809 1.00 98.06 217 ASP A CA 1
ATOM 1760 C C . ASP A 1 217 ? 17.295 -13.570 -8.026 1.00 98.06 217 ASP A C 1
ATOM 1762 O O . ASP A 1 217 ? 16.905 -13.068 -6.969 1.00 98.06 217 ASP A O 1
ATOM 1766 N N . ARG A 1 218 ? 16.679 -14.636 -8.541 1.00 98.44 218 ARG A N 1
ATOM 1767 C CA . ARG A 1 218 ? 15.556 -15.312 -7.884 1.00 98.44 218 ARG A CA 1
ATOM 1768 C C . ARG A 1 218 ? 15.869 -15.788 -6.465 1.00 98.44 218 ARG A C 1
ATOM 1770 O O . ARG A 1 218 ? 14.978 -15.780 -5.621 1.00 98.44 218 ARG A O 1
ATOM 1777 N N . ALA A 1 219 ? 17.092 -16.250 -6.202 1.00 98.50 219 ALA A N 1
ATOM 1778 C CA . ALA A 1 219 ? 17.462 -16.746 -4.880 1.00 98.50 219 ALA A CA 1
ATOM 1779 C C . ALA A 1 219 ? 17.525 -15.603 -3.864 1.00 98.50 219 ALA A C 1
ATOM 1781 O O . ALA A 1 219 ? 17.109 -15.796 -2.726 1.00 98.50 219 ALA A O 1
ATOM 1782 N N . TRP A 1 220 ? 17.967 -14.418 -4.291 1.00 98.00 220 TRP A N 1
ATOM 1783 C CA . TRP A 1 220 ? 17.899 -13.208 -3.474 1.00 98.00 220 TRP A CA 1
ATOM 1784 C C . TRP A 1 220 ? 16.446 -12.839 -3.128 1.00 98.00 220 TRP A C 1
ATOM 1786 O O . TRP A 1 220 ? 16.127 -12.621 -1.962 1.00 98.00 220 TRP A O 1
ATOM 1796 N N . LEU A 1 221 ? 15.535 -12.864 -4.114 1.00 98.44 221 LEU A N 1
ATOM 1797 C CA . LEU A 1 221 ? 14.104 -12.618 -3.867 1.00 98.44 221 LEU A CA 1
ATOM 1798 C C . LEU A 1 221 ? 13.497 -13.641 -2.899 1.00 98.44 221 LEU A C 1
ATOM 1800 O O . LEU A 1 221 ? 12.709 -13.281 -2.029 1.00 98.44 221 LEU A O 1
ATOM 1804 N N . ASP A 1 222 ? 13.842 -14.920 -3.050 1.00 98.62 222 ASP A N 1
ATOM 1805 C CA . ASP A 1 222 ? 13.343 -15.977 -2.171 1.00 98.62 222 ASP A CA 1
ATOM 1806 C C . ASP A 1 222 ? 13.857 -15.824 -0.729 1.00 98.62 222 ASP A C 1
ATOM 1808 O O . ASP A 1 222 ? 13.095 -16.040 0.214 1.00 98.62 222 ASP A O 1
ATOM 1812 N N . ASP A 1 223 ? 15.114 -15.402 -0.555 1.00 98.31 223 ASP A N 1
ATOM 1813 C CA . ASP A 1 223 ? 15.702 -15.101 0.755 1.00 98.31 223 ASP A CA 1
ATOM 1814 C C . ASP A 1 223 ? 15.002 -13.915 1.426 1.00 98.31 223 ASP A C 1
ATOM 1816 O O . ASP A 1 223 ? 14.564 -14.025 2.572 1.00 98.31 223 ASP A O 1
ATOM 1820 N N . LEU A 1 224 ? 14.772 -12.829 0.684 1.00 97.69 224 LEU A N 1
ATOM 1821 C CA . LEU A 1 224 ? 14.025 -11.672 1.171 1.00 97.69 224 LEU A CA 1
ATOM 1822 C C . LEU A 1 224 ? 12.613 -12.066 1.640 1.00 97.69 224 LEU A C 1
ATOM 1824 O O . LEU A 1 224 ? 12.194 -11.746 2.759 1.00 97.69 224 LEU A O 1
ATOM 1828 N N . LEU A 1 225 ? 11.896 -12.840 0.818 1.00 98.50 225 LEU A N 1
ATOM 1829 C CA . LEU A 1 225 ? 10.548 -13.328 1.125 1.00 98.50 225 LEU A CA 1
ATOM 1830 C C . LEU A 1 225 ? 10.513 -14.377 2.246 1.00 98.50 225 LEU A C 1
ATOM 1832 O O . LEU A 1 225 ? 9.449 -14.602 2.830 1.00 98.50 225 LEU A O 1
ATOM 1836 N N . SER A 1 226 ? 11.652 -14.957 2.635 1.00 98.56 226 SER A N 1
ATOM 1837 C CA . SER A 1 226 ? 11.736 -15.835 3.810 1.00 98.56 226 SER A CA 1
ATOM 1838 C C . SER A 1 226 ? 11.388 -15.120 5.127 1.00 98.56 226 SER A C 1
ATOM 1840 O O . SER A 1 226 ? 10.982 -15.758 6.107 1.00 98.56 226 SER A O 1
ATOM 1842 N N . THR A 1 227 ? 11.438 -13.784 5.139 1.00 98.56 227 THR A N 1
ATOM 1843 C CA . THR A 1 227 ? 10.930 -12.948 6.237 1.00 98.56 227 THR A CA 1
ATOM 1844 C C . THR A 1 227 ? 9.427 -13.161 6.454 1.00 98.56 227 THR A C 1
ATOM 1846 O O . THR A 1 227 ? 8.980 -13.365 7.588 1.00 98.56 227 THR A O 1
ATOM 1849 N N . ILE A 1 228 ? 8.645 -13.223 5.369 1.00 98.56 228 ILE A N 1
ATOM 1850 C CA . ILE A 1 228 ? 7.201 -13.513 5.408 1.00 98.56 228 ILE A CA 1
ATOM 1851 C C . ILE A 1 228 ? 6.956 -14.937 5.907 1.00 98.56 228 ILE A C 1
ATOM 1853 O O . ILE A 1 228 ? 6.056 -15.160 6.726 1.00 98.56 228 ILE A O 1
ATOM 1857 N N . ASP A 1 229 ? 7.766 -15.896 5.454 1.00 98.44 229 ASP A N 1
ATOM 1858 C CA . ASP A 1 229 ? 7.662 -17.296 5.874 1.00 98.44 229 ASP A CA 1
ATOM 1859 C C . ASP A 1 229 ? 7.879 -17.422 7.388 1.00 98.44 229 ASP A C 1
ATOM 1861 O O . ASP A 1 229 ? 7.113 -18.090 8.091 1.00 98.44 229 ASP A O 1
ATOM 1865 N N . THR A 1 230 ? 8.888 -16.720 7.907 1.00 98.62 230 THR A N 1
ATOM 1866 C CA . THR A 1 230 ? 9.222 -16.688 9.333 1.00 98.62 230 THR A CA 1
ATOM 1867 C C . THR A 1 230 ? 8.100 -16.063 10.158 1.00 98.62 230 THR A C 1
ATOM 1869 O O . THR A 1 230 ? 7.689 -16.641 11.170 1.00 98.62 230 THR A O 1
ATOM 1872 N N . PHE A 1 231 ? 7.558 -14.923 9.723 1.00 98.44 231 PHE A N 1
ATOM 1873 C CA . PHE A 1 231 ? 6.454 -14.249 10.408 1.00 98.44 231 PHE A CA 1
ATOM 1874 C C . PHE A 1 231 ? 5.187 -15.118 10.434 1.00 98.44 231 PHE A C 1
ATOM 1876 O O . PHE A 1 231 ? 4.603 -15.367 11.495 1.00 98.44 231 PHE A O 1
ATOM 1883 N N . THR A 1 232 ? 4.815 -15.673 9.278 1.00 97.62 232 THR A N 1
ATOM 1884 C CA . THR A 1 232 ? 3.663 -16.570 9.122 1.00 97.62 232 THR A CA 1
ATOM 1885 C C . THR A 1 232 ? 3.805 -17.811 10.004 1.00 97.62 232 THR A C 1
ATOM 1887 O O . THR A 1 232 ? 2.859 -18.185 10.699 1.00 97.62 232 THR A O 1
ATOM 1890 N N . ALA A 1 233 ? 4.987 -18.436 10.039 1.00 97.69 233 ALA A N 1
ATOM 1891 C CA . ALA A 1 233 ? 5.248 -19.609 10.872 1.00 97.69 233 ALA A CA 1
ATOM 1892 C C . ALA A 1 233 ? 5.228 -19.290 12.376 1.00 97.69 233 ALA A C 1
ATOM 1894 O O . ALA A 1 233 ? 4.769 -20.111 13.174 1.00 97.69 233 ALA A O 1
ATOM 1895 N N . THR A 1 234 ? 5.709 -18.107 12.763 1.00 98.12 234 THR A N 1
ATOM 1896 C CA . THR A 1 234 ? 5.783 -17.671 14.165 1.00 98.12 234 THR A CA 1
ATOM 1897 C C . THR A 1 234 ? 4.403 -17.353 14.732 1.00 98.12 234 THR A C 1
ATOM 1899 O O . THR A 1 234 ? 4.082 -17.764 15.849 1.00 98.12 234 THR A O 1
ATOM 1902 N N . HIS A 1 235 ? 3.571 -16.648 13.963 1.00 97.44 235 HIS A N 1
ATOM 1903 C CA . HIS A 1 235 ? 2.297 -16.119 14.450 1.00 97.44 235 HIS A CA 1
ATOM 1904 C C . HIS A 1 235 ? 1.070 -16.902 13.972 1.00 97.44 235 HIS A C 1
ATOM 1906 O O . HIS A 1 235 ? -0.004 -16.754 14.555 1.00 97.44 235 HIS A O 1
ATOM 1912 N N . ASN A 1 236 ? 1.217 -17.774 12.968 1.00 96.31 236 ASN A N 1
ATOM 1913 C CA . ASN A 1 236 ? 0.123 -18.526 12.349 1.00 96.31 236 ASN A CA 1
ATOM 1914 C C . ASN A 1 236 ? -1.003 -17.593 11.852 1.00 96.31 236 ASN A C 1
ATOM 1916 O O . ASN A 1 236 ? -2.184 -17.785 12.155 1.00 96.31 236 ASN A O 1
ATOM 1920 N N . VAL A 1 237 ? -0.609 -16.564 11.102 1.00 96.38 237 VAL A N 1
ATOM 1921 C CA . VAL A 1 237 ? -1.477 -15.534 10.513 1.00 96.38 237 VAL A CA 1
ATOM 1922 C C . VAL A 1 237 ? -1.203 -15.421 9.013 1.00 96.38 237 VAL A C 1
ATOM 1924 O O . VAL A 1 237 ? -0.079 -15.689 8.596 1.00 96.38 237 VAL A O 1
ATOM 1927 N N . PRO A 1 238 ? -2.196 -15.052 8.188 1.00 97.19 238 PRO A N 1
ATOM 1928 C CA . PRO A 1 238 ? -1.969 -14.833 6.765 1.00 97.19 238 PRO A CA 1
ATOM 1929 C C . PRO A 1 238 ? -1.225 -13.516 6.511 1.00 97.19 238 PRO A C 1
ATOM 1931 O O . PRO A 1 238 ? -1.444 -12.527 7.217 1.00 97.19 238 PRO A O 1
ATOM 1934 N N . VAL A 1 239 ? -0.412 -13.509 5.453 1.00 98.44 239 VAL A N 1
ATOM 1935 C CA . VAL A 1 239 ? 0.253 -12.319 4.909 1.00 98.44 239 VAL A CA 1
ATOM 1936 C C . VAL A 1 239 ? -0.185 -12.107 3.452 1.00 98.44 239 VAL A C 1
ATOM 1938 O O . VAL A 1 239 ? -0.488 -13.073 2.749 1.00 98.44 239 VAL A O 1
ATOM 1941 N N . ALA A 1 240 ? -0.254 -10.856 3.005 1.00 98.25 240 ALA A N 1
ATOM 1942 C CA . ALA A 1 240 ? -0.495 -10.457 1.618 1.00 98.25 240 ALA A CA 1
ATOM 1943 C C . ALA A 1 240 ? 0.555 -9.430 1.156 1.00 98.25 240 ALA A C 1
ATOM 1945 O O . ALA A 1 240 ? 1.167 -8.756 1.979 1.00 98.25 240 ALA A O 1
ATOM 1946 N N . VAL A 1 241 ? 0.736 -9.287 -0.156 1.00 98.44 241 VAL A N 1
ATOM 1947 C CA . VAL A 1 241 ? 1.570 -8.231 -0.752 1.00 98.44 241 VAL A CA 1
ATOM 1948 C C . VAL A 1 241 ? 0.643 -7.194 -1.379 1.00 98.44 241 VAL A C 1
ATOM 1950 O O . VAL A 1 241 ? 0.106 -7.394 -2.462 1.00 98.44 241 VAL A O 1
ATOM 1953 N N . ASN A 1 242 ? 0.365 -6.121 -0.652 1.00 95.06 242 ASN A N 1
ATOM 1954 C CA . ASN A 1 242 ? -0.635 -5.121 -1.046 1.00 95.06 242 ASN A CA 1
ATOM 1955 C C . ASN A 1 242 ? -0.122 -4.175 -2.141 1.00 95.06 242 ASN A C 1
ATOM 1957 O O . ASN A 1 242 ? -0.900 -3.615 -2.903 1.00 95.06 242 ASN A O 1
ATOM 1961 N N . GLU A 1 243 ? 1.193 -4.036 -2.242 1.00 97.75 243 GLU A N 1
ATOM 1962 C CA . GLU A 1 243 ? 1.819 -3.158 -3.212 1.00 97.75 243 GLU A CA 1
ATOM 1963 C C . GLU A 1 243 ? 3.157 -3.761 -3.633 1.00 97.75 243 GLU A C 1
ATOM 1965 O O . GLU A 1 243 ? 3.908 -4.255 -2.794 1.00 97.75 243 GLU A O 1
ATOM 1970 N N . PHE A 1 244 ? 3.435 -3.792 -4.931 1.00 98.56 244 PHE A N 1
ATOM 1971 C CA . PHE A 1 244 ? 4.727 -4.200 -5.479 1.00 98.56 244 PHE A CA 1
ATOM 1972 C C . PHE A 1 244 ? 4.849 -3.733 -6.922 1.00 98.56 244 PHE A C 1
ATOM 1974 O O . PHE A 1 244 ? 3.839 -3.457 -7.578 1.00 98.56 244 PHE A O 1
ATOM 1981 N N . GLY A 1 245 ? 6.069 -3.710 -7.447 1.00 98.06 245 GLY A N 1
ATOM 1982 C CA . GLY A 1 245 ? 6.297 -3.432 -8.856 1.00 98.06 245 GLY A CA 1
ATOM 1983 C C . GLY A 1 245 ? 7.744 -3.097 -9.184 1.00 98.06 245 GLY A C 1
ATOM 1984 O O . GLY A 1 245 ? 8.653 -3.258 -8.374 1.00 98.06 245 GLY A O 1
ATOM 1985 N N . VAL A 1 246 ? 7.930 -2.642 -10.415 1.00 98.44 246 VAL A N 1
ATOM 1986 C CA . VAL A 1 246 ? 9.207 -2.242 -11.005 1.00 98.44 246 VAL A CA 1
ATOM 1987 C C . VAL A 1 246 ? 8.916 -1.183 -12.067 1.00 98.44 246 VAL A C 1
ATOM 1989 O O . VAL A 1 246 ? 7.898 -1.297 -12.755 1.00 98.44 246 VAL A O 1
ATOM 1992 N N . MET A 1 247 ? 9.762 -0.164 -12.226 1.00 98.31 247 MET A N 1
ATOM 1993 C CA . MET A 1 247 ? 9.596 0.791 -13.325 1.00 98.31 247 MET A CA 1
ATOM 1994 C C . MET A 1 247 ? 9.669 0.071 -14.685 1.00 98.31 247 MET A C 1
ATOM 1996 O O . MET A 1 247 ? 10.439 -0.867 -14.897 1.00 98.31 247 MET A O 1
ATOM 2000 N N . ARG A 1 248 ? 8.831 0.485 -15.641 1.00 97.69 248 ARG A N 1
ATOM 2001 C CA . ARG A 1 248 ? 8.581 -0.268 -16.889 1.00 97.69 248 ARG A CA 1
ATOM 2002 C C . ARG A 1 248 ? 9.804 -0.467 -17.797 1.00 97.69 248 ARG A C 1
ATOM 2004 O O . ARG A 1 248 ? 9.762 -1.324 -18.679 1.00 97.69 248 ARG A O 1
ATOM 2011 N N . TRP A 1 249 ? 10.860 0.324 -17.608 1.00 97.75 249 TRP A N 1
ATOM 2012 C CA . TRP A 1 249 ? 12.093 0.314 -18.405 1.00 97.75 249 TRP A CA 1
ATOM 2013 C C . TRP A 1 249 ? 13.254 -0.453 -17.762 1.00 97.75 249 TRP A C 1
ATOM 2015 O O . TRP A 1 249 ? 14.314 -0.546 -18.384 1.00 97.75 249 TRP A O 1
ATOM 2025 N N . GLU A 1 250 ? 13.083 -1.000 -16.554 1.00 98.12 250 GLU A N 1
ATOM 2026 C CA . GLU A 1 250 ? 14.192 -1.652 -15.855 1.00 98.12 250 GLU A CA 1
ATOM 2027 C C . GLU A 1 250 ? 14.768 -2.848 -16.641 1.00 98.12 250 GLU A C 1
ATOM 2029 O O . GLU A 1 250 ? 14.010 -3.672 -17.179 1.00 98.12 250 GLU A O 1
ATOM 2034 N N . PRO A 1 251 ? 16.107 -2.996 -16.720 1.00 97.44 251 PRO A N 1
ATOM 2035 C CA . PRO A 1 251 ? 16.730 -4.122 -17.403 1.00 97.44 251 PRO A CA 1
ATOM 2036 C C . PRO A 1 251 ? 16.374 -5.456 -16.740 1.00 97.44 251 PRO A C 1
ATOM 2038 O O . PRO A 1 251 ? 16.864 -5.780 -15.660 1.00 97.44 251 PRO A O 1
ATOM 2041 N N . GLY A 1 252 ? 15.563 -6.258 -17.433 1.00 98.06 252 GLY A N 1
ATOM 2042 C CA . GLY A 1 252 ? 15.080 -7.534 -16.904 1.00 98.06 252 GLY A CA 1
ATOM 2043 C C . GLY A 1 252 ? 13.788 -7.435 -16.094 1.00 98.06 252 GLY A C 1
ATOM 2044 O O . GLY A 1 252 ? 13.443 -8.385 -15.396 1.00 98.06 252 GLY A O 1
ATOM 2045 N N . ALA A 1 253 ? 13.038 -6.329 -16.209 1.00 98.44 253 ALA A N 1
ATOM 2046 C CA . ALA A 1 253 ? 11.773 -6.123 -15.496 1.00 98.44 253 ALA A CA 1
ATOM 2047 C C . ALA A 1 253 ? 10.789 -7.297 -15.640 1.00 98.44 253 ALA A C 1
ATOM 2049 O O . ALA A 1 253 ? 10.132 -7.674 -14.673 1.00 98.44 253 ALA A O 1
ATOM 2050 N N . ALA A 1 254 ? 10.701 -7.894 -16.835 1.00 98.69 254 ALA A N 1
ATOM 2051 C CA . ALA A 1 254 ? 9.829 -9.038 -17.091 1.00 98.69 254 ALA A CA 1
ATOM 2052 C C . ALA A 1 254 ? 10.254 -10.286 -16.298 1.00 98.69 254 ALA A C 1
ATOM 2054 O O . ALA A 1 254 ? 9.411 -10.896 -15.647 1.00 98.69 254 ALA A O 1
ATOM 2055 N N . ASP A 1 255 ? 11.548 -10.624 -16.301 1.00 98.75 255 ASP A N 1
ATOM 2056 C CA . ASP A 1 255 ? 12.084 -11.772 -15.558 1.00 98.75 255 ASP A CA 1
ATOM 2057 C C . ASP A 1 255 ? 11.943 -11.555 -14.042 1.00 98.75 255 ASP A C 1
ATOM 2059 O O . ASP A 1 255 ? 11.526 -12.459 -13.320 1.00 98.75 255 ASP A O 1
ATOM 2063 N N . PHE A 1 256 ? 12.204 -10.332 -13.564 1.00 98.69 256 PHE A N 1
ATOM 2064 C CA . PHE A 1 256 ? 12.022 -9.948 -12.160 1.00 98.69 256 PHE A CA 1
ATOM 2065 C C . PHE A 1 256 ? 10.578 -10.121 -11.698 1.00 98.69 256 PHE A C 1
ATOM 2067 O O . PHE A 1 256 ? 10.320 -10.692 -10.638 1.00 98.69 256 PHE A O 1
ATOM 2074 N N . MET A 1 257 ? 9.627 -9.639 -12.499 1.00 98.62 257 MET A N 1
ATOM 2075 C CA . MET A 1 257 ? 8.208 -9.748 -12.179 1.00 98.62 257 MET A CA 1
ATOM 2076 C C . MET A 1 257 ? 7.704 -11.187 -12.274 1.00 98.62 257 MET A C 1
ATOM 2078 O O . MET A 1 257 ? 6.890 -11.580 -11.442 1.00 98.62 257 MET A O 1
ATOM 2082 N N . ASP A 1 258 ? 8.197 -11.989 -13.224 1.00 98.75 258 ASP A N 1
ATOM 2083 C CA . ASP A 1 258 ? 7.838 -13.409 -13.324 1.00 98.75 258 ASP A CA 1
ATOM 2084 C C . ASP A 1 258 ? 8.312 -14.174 -12.083 1.00 98.75 258 ASP A C 1
ATOM 2086 O O . ASP A 1 258 ? 7.513 -14.843 -11.423 1.00 98.75 258 ASP A O 1
ATOM 2090 N N . ASP A 1 259 ? 9.578 -13.994 -11.693 1.00 98.81 259 ASP A N 1
ATOM 2091 C CA . ASP A 1 259 ? 10.147 -14.637 -10.511 1.00 98.81 259 ASP A CA 1
ATOM 2092 C C . ASP A 1 259 ? 9.458 -14.184 -9.218 1.00 98.81 259 ASP A C 1
ATOM 2094 O O . ASP A 1 259 ? 9.069 -15.023 -8.401 1.00 98.81 259 ASP A O 1
ATOM 2098 N N . GLN A 1 260 ? 9.243 -12.879 -9.039 1.00 98.56 260 GLN A N 1
ATOM 2099 C CA . GLN A 1 260 ? 8.594 -12.329 -7.850 1.00 98.56 260 GLN A CA 1
ATOM 2100 C C . GLN A 1 260 ? 7.137 -12.794 -7.713 1.00 98.56 260 GLN A C 1
ATOM 2102 O O . GLN A 1 260 ? 6.744 -13.300 -6.658 1.00 98.56 260 GLN A O 1
ATOM 2107 N N . MET A 1 261 ? 6.332 -12.678 -8.775 1.00 98.56 261 MET A N 1
ATOM 2108 C CA . MET A 1 261 ? 4.930 -13.103 -8.742 1.00 98.56 261 MET A CA 1
ATOM 2109 C C . MET A 1 261 ? 4.813 -14.621 -8.577 1.00 98.56 261 MET A C 1
ATOM 2111 O O . MET A 1 261 ? 3.927 -15.097 -7.870 1.00 98.56 261 MET A O 1
ATOM 2115 N N . ASP A 1 262 ? 5.698 -15.410 -9.189 1.00 98.62 262 ASP A N 1
ATOM 2116 C CA . ASP A 1 262 ? 5.723 -16.857 -8.981 1.00 98.62 262 ASP A CA 1
ATOM 2117 C C . ASP A 1 262 ? 6.084 -17.223 -7.530 1.00 98.62 262 ASP A C 1
ATOM 2119 O O . ASP A 1 262 ? 5.439 -18.092 -6.939 1.00 98.62 262 ASP A O 1
ATOM 2123 N N . LEU A 1 263 ? 7.040 -16.527 -6.906 1.00 98.75 263 LEU A N 1
ATOM 2124 C CA . LEU A 1 263 ? 7.375 -16.711 -5.489 1.00 98.75 263 LEU A CA 1
ATOM 2125 C C . LEU A 1 263 ? 6.217 -16.340 -4.548 1.00 98.75 263 LEU A C 1
ATOM 2127 O O . LEU A 1 263 ? 6.032 -17.016 -3.530 1.00 98.75 263 LEU A O 1
ATOM 2131 N N . PHE A 1 264 ? 5.414 -15.325 -4.883 1.00 98.50 264 PHE A N 1
ATOM 2132 C CA . PHE A 1 264 ? 4.189 -14.996 -4.144 1.00 98.50 264 PHE A CA 1
ATOM 2133 C C . PHE A 1 264 ? 3.154 -16.120 -4.226 1.00 98.50 264 PHE A C 1
ATOM 2135 O O . PHE A 1 264 ? 2.621 -16.557 -3.203 1.00 98.50 264 PHE A O 1
ATOM 2142 N N . GLU A 1 265 ? 2.905 -16.639 -5.429 1.00 97.56 265 GLU A N 1
ATOM 2143 C CA . GLU A 1 265 ? 1.942 -17.722 -5.656 1.00 97.56 265 GLU A CA 1
ATOM 2144 C C . GLU A 1 265 ? 2.363 -19.030 -4.977 1.00 97.56 265 GLU A C 1
ATOM 2146 O O . GLU A 1 265 ? 1.527 -19.721 -4.392 1.00 97.56 265 GLU A O 1
ATOM 2151 N N . GLN A 1 266 ? 3.659 -19.367 -4.984 1.00 97.88 266 GLN A N 1
ATOM 2152 C CA . GLN A 1 266 ? 4.182 -20.540 -4.271 1.00 97.88 266 GLN A CA 1
ATOM 2153 C C . GLN A 1 266 ? 3.917 -20.479 -2.760 1.00 97.88 266 GLN A C 1
ATOM 2155 O O . GLN A 1 266 ? 3.708 -21.518 -2.127 1.00 97.88 266 GLN A O 1
ATOM 2160 N N . ARG A 1 267 ? 3.883 -19.266 -2.197 1.00 97.88 267 ARG A N 1
ATOM 2161 C CA . ARG A 1 267 ? 3.549 -18.990 -0.792 1.00 97.88 267 ARG A CA 1
ATOM 2162 C C . ARG A 1 267 ? 2.045 -18.828 -0.545 1.00 97.88 267 ARG A C 1
ATOM 2164 O O . ARG A 1 267 ? 1.619 -18.777 0.607 1.00 97.88 267 ARG A O 1
ATOM 2171 N N . GLY A 1 268 ? 1.230 -18.784 -1.600 1.00 96.25 268 GLY A N 1
ATOM 2172 C CA . GLY A 1 268 ? -0.211 -18.545 -1.512 1.00 96.25 268 GLY A CA 1
ATOM 2173 C C . GLY A 1 268 ? -0.569 -17.127 -1.059 1.00 96.25 268 GLY A C 1
ATOM 2174 O O . GLY A 1 268 ? -1.619 -16.937 -0.441 1.00 96.25 268 GLY A O 1
ATOM 2175 N N . LEU A 1 269 ? 0.303 -16.150 -1.323 1.00 97.38 269 LEU A N 1
ATOM 2176 C CA . LEU A 1 269 ? 0.070 -14.747 -0.989 1.00 97.38 269 LEU A CA 1
ATOM 2177 C C . LEU A 1 269 ? -0.901 -14.139 -2.003 1.00 97.38 269 LEU A C 1
ATOM 2179 O O . LEU A 1 269 ? -0.697 -14.246 -3.210 1.00 97.38 269 LEU A O 1
ATOM 2183 N N . ASN A 1 270 ? -1.934 -13.450 -1.516 1.00 96.12 270 ASN A N 1
ATOM 2184 C CA . ASN A 1 270 ? -2.669 -12.525 -2.376 1.00 96.12 270 ASN A CA 1
ATOM 2185 C C . ASN A 1 270 ? -1.768 -11.324 -2.661 1.00 96.12 270 ASN A C 1
ATOM 2187 O O . ASN A 1 270 ? -1.107 -10.838 -1.740 1.00 96.12 270 ASN A O 1
ATOM 2191 N N . HIS A 1 271 ? -1.769 -10.839 -3.902 1.00 96.75 271 HIS A N 1
ATOM 2192 C CA . HIS A 1 271 ? -0.938 -9.710 -4.304 1.00 96.75 271 HIS A CA 1
ATOM 2193 C C . HIS A 1 271 ? -1.695 -8.679 -5.148 1.00 96.75 271 HIS A C 1
ATOM 2195 O O . HIS A 1 271 ? -2.631 -9.023 -5.875 1.00 96.75 271 HIS A O 1
ATOM 2201 N N . ALA A 1 272 ? -1.303 -7.410 -5.021 1.00 96.69 272 ALA A N 1
ATOM 2202 C CA . ALA A 1 272 ? -1.819 -6.292 -5.802 1.00 96.69 272 ALA A CA 1
ATOM 2203 C C . ALA A 1 272 ? -0.653 -5.456 -6.357 1.00 96.69 272 ALA A C 1
ATOM 2205 O O . ALA A 1 272 ? 0.158 -4.911 -5.617 1.00 96.69 272 ALA A O 1
ATOM 2206 N N . LEU A 1 273 ? -0.551 -5.422 -7.687 1.00 97.50 273 LEU A N 1
ATOM 2207 C CA . LEU A 1 273 ? 0.485 -4.690 -8.417 1.00 97.50 273 LEU A CA 1
ATOM 2208 C C . LEU A 1 273 ? 0.177 -3.194 -8.393 1.00 97.50 273 LEU A C 1
ATOM 2210 O O . LEU A 1 273 ? -0.954 -2.796 -8.689 1.00 97.50 273 LEU A O 1
ATOM 2214 N N . TRP A 1 274 ? 1.194 -2.384 -8.121 1.00 97.06 274 TRP A N 1
ATOM 2215 C CA . TRP A 1 274 ? 1.097 -0.938 -8.234 1.00 97.06 274 TRP A CA 1
ATOM 2216 C C . TRP A 1 274 ? 1.022 -0.508 -9.696 1.00 97.06 274 TRP A C 1
ATOM 2218 O O . TRP A 1 274 ? 1.856 -0.887 -10.519 1.00 97.06 274 TRP A O 1
ATOM 2228 N N . VAL A 1 275 ? 0.003 0.285 -10.020 1.00 95.06 275 VAL A N 1
ATOM 2229 C CA . VAL A 1 275 ? -0.200 0.870 -11.346 1.00 95.06 275 VAL A CA 1
ATOM 2230 C C . VAL A 1 275 ? -0.502 2.346 -11.165 1.00 95.06 275 VAL A C 1
ATOM 2232 O O . VAL A 1 275 ? -1.439 2.704 -10.450 1.00 95.06 275 VAL A O 1
ATOM 2235 N N . TRP A 1 276 ? 0.243 3.193 -11.869 1.00 92.06 276 TRP A N 1
ATOM 2236 C CA . TRP A 1 276 ? -0.012 4.628 -11.907 1.00 92.06 276 TRP A CA 1
ATOM 2237 C C . TRP A 1 276 ? -0.557 5.027 -13.282 1.00 92.06 276 TRP A C 1
ATOM 2239 O O . TRP A 1 276 ? 0.175 5.051 -14.267 1.00 92.06 276 TRP A O 1
ATOM 2249 N N . ASP A 1 277 ? -1.862 5.303 -13.345 1.00 89.38 277 ASP A N 1
ATOM 2250 C CA . ASP A 1 277 ? -2.586 5.693 -14.567 1.00 89.38 277 ASP A CA 1
ATOM 2251 C C . ASP A 1 277 ? -3.496 6.907 -14.291 1.00 89.38 277 ASP A C 1
ATOM 2253 O O . ASP A 1 277 ? -4.719 6.776 -14.147 1.00 89.38 277 ASP A O 1
ATOM 2257 N N . PRO A 1 278 ? -2.909 8.101 -14.101 1.00 88.31 278 PRO A N 1
ATOM 2258 C CA . PRO A 1 278 ? -3.660 9.297 -13.758 1.00 88.31 278 PRO A CA 1
ATOM 2259 C C . PRO A 1 278 ? -4.535 9.745 -14.938 1.00 88.31 278 PRO A C 1
ATOM 2261 O O . PRO A 1 278 ? -4.102 9.816 -16.081 1.00 88.31 278 PRO A O 1
ATOM 2264 N N . ALA A 1 279 ? -5.776 10.148 -14.659 1.00 85.50 279 ALA A N 1
ATOM 2265 C CA . ALA A 1 279 ? -6.682 10.648 -15.700 1.00 85.50 279 ALA A CA 1
ATOM 2266 C C . ALA A 1 279 ? -6.374 12.092 -16.152 1.00 85.50 279 ALA A C 1
ATOM 2268 O O . ALA A 1 279 ? -6.970 12.584 -17.114 1.00 85.50 279 ALA A O 1
ATOM 2269 N N . TRP A 1 280 ? -5.507 12.809 -15.429 1.00 88.44 280 TRP A N 1
ATOM 2270 C CA . TRP A 1 280 ? -5.130 14.178 -15.765 1.00 88.44 280 TRP A CA 1
ATOM 2271 C C . TRP A 1 280 ? -3.972 14.162 -16.766 1.00 88.44 280 TRP A C 1
ATOM 2273 O O . TRP A 1 280 ? -2.837 13.886 -16.398 1.00 88.44 280 TRP A O 1
ATOM 2283 N N . GLU A 1 281 ? -4.291 14.465 -18.027 1.00 85.94 281 GLU A N 1
ATOM 2284 C CA . GLU A 1 281 ? -3.391 14.365 -19.190 1.00 85.94 281 GLU A CA 1
ATOM 2285 C C . GLU A 1 281 ? -1.987 14.966 -18.970 1.00 85.94 281 GLU A C 1
ATOM 2287 O O . GLU A 1 281 ? -1.026 14.262 -19.262 1.00 85.94 281 GLU A O 1
ATOM 2292 N N . PRO A 1 282 ? -1.813 16.163 -18.365 1.00 85.81 282 PRO A N 1
ATOM 2293 C CA . PRO A 1 282 ? -0.475 16.696 -18.091 1.00 85.81 282 PRO A CA 1
ATOM 2294 C C . PRO A 1 282 ? 0.392 15.790 -17.210 1.00 85.81 282 PRO A C 1
ATOM 2296 O O . PRO A 1 282 ? 1.591 15.705 -17.426 1.00 85.81 282 PRO A O 1
ATOM 2299 N N . TRP A 1 283 ? -0.205 15.092 -16.240 1.00 83.31 283 TRP A N 1
ATOM 2300 C CA . TRP A 1 283 ? 0.532 14.169 -15.375 1.00 83.31 283 TRP A CA 1
ATOM 2301 C C . TRP A 1 283 ? 0.731 12.805 -16.029 1.00 83.31 283 TRP A C 1
ATOM 2303 O O . TRP A 1 283 ? 1.763 12.177 -15.836 1.00 83.31 283 TRP A O 1
ATOM 2313 N N . ALA A 1 284 ? -0.238 12.356 -16.829 1.00 85.25 284 ALA A N 1
ATOM 2314 C CA . ALA A 1 284 ? -0.165 11.078 -17.535 1.00 85.25 284 ALA A CA 1
ATOM 2315 C C . ALA A 1 284 ? 0.954 11.032 -18.589 1.00 85.25 284 ALA A C 1
ATOM 2317 O O . ALA A 1 284 ? 1.453 9.953 -18.895 1.00 85.25 284 ALA A O 1
ATOM 2318 N N . GLU A 1 285 ? 1.330 12.186 -19.149 1.00 83.19 285 GLU A N 1
ATOM 2319 C CA . GLU A 1 285 ? 2.431 12.307 -20.113 1.00 83.19 285 GLU A CA 1
ATOM 2320 C C . GLU A 1 285 ? 3.811 12.417 -19.444 1.00 83.19 285 GLU A C 1
ATOM 2322 O O . GLU A 1 285 ? 4.810 12.056 -20.059 1.00 83.19 285 GLU A O 1
ATOM 2327 N N . GLU A 1 286 ? 3.879 12.915 -18.207 1.00 84.50 286 GLU A N 1
ATOM 2328 C CA . GLU A 1 286 ? 5.145 13.181 -17.506 1.00 84.50 286 GLU A CA 1
ATOM 2329 C C . GLU A 1 286 ? 5.514 12.079 -16.502 1.00 84.50 286 GLU A C 1
ATOM 2331 O O . GLU A 1 286 ? 6.693 11.787 -16.305 1.00 84.50 286 GLU A O 1
ATOM 2336 N N . VAL A 1 287 ? 4.515 11.445 -15.883 1.00 88.81 287 VAL A N 1
ATOM 2337 C CA . VAL A 1 287 ? 4.690 10.470 -14.802 1.00 88.81 287 VAL A CA 1
ATOM 2338 C C . VAL A 1 287 ? 3.993 9.170 -15.181 1.00 88.81 287 VAL A C 1
ATOM 2340 O O . VAL A 1 287 ? 2.823 8.951 -14.872 1.00 88.81 287 VAL A O 1
ATOM 2343 N N . ASP A 1 288 ? 4.733 8.295 -15.865 1.00 93.44 288 ASP A N 1
ATOM 2344 C CA . ASP A 1 288 ? 4.218 7.028 -16.397 1.00 93.44 288 ASP A CA 1
ATOM 2345 C C . ASP A 1 288 ? 5.120 5.813 -16.115 1.00 93.44 288 ASP A C 1
ATOM 2347 O O . ASP A 1 288 ? 4.964 4.756 -16.730 1.00 93.44 288 ASP A O 1
ATOM 2351 N N . ALA A 1 289 ? 6.048 5.943 -15.160 1.00 95.75 289 ALA A N 1
ATOM 2352 C CA . ALA A 1 289 ? 7.029 4.909 -14.824 1.00 95.75 289 ALA A CA 1
ATOM 2353 C C . ALA A 1 289 ? 6.383 3.559 -14.457 1.00 95.75 289 ALA A C 1
ATOM 2355 O O . ALA A 1 289 ? 6.878 2.501 -14.843 1.00 95.75 289 ALA A O 1
ATOM 2356 N N . PHE A 1 290 ? 5.230 3.614 -13.782 1.00 96.88 290 PHE A N 1
ATOM 2357 C CA . PHE A 1 290 ? 4.397 2.466 -13.405 1.00 96.88 290 PHE A CA 1
ATOM 2358 C C . PHE A 1 290 ? 3.137 2.320 -14.281 1.00 96.88 290 PHE A C 1
ATOM 2360 O O . PHE A 1 290 ? 2.161 1.679 -13.884 1.00 96.88 290 PHE A O 1
ATOM 2367 N N . ASN A 1 291 ? 3.134 2.893 -15.490 1.00 96.44 291 ASN A N 1
ATOM 2368 C CA . ASN A 1 291 ? 2.123 2.612 -16.508 1.00 96.44 291 ASN A CA 1
ATOM 2369 C C . ASN A 1 291 ? 2.660 1.583 -17.510 1.00 96.44 291 ASN A C 1
ATOM 2371 O O . ASN A 1 291 ? 3.198 1.907 -18.571 1.00 96.44 291 ASN A O 1
ATOM 2375 N N . PHE A 1 292 ? 2.475 0.304 -17.188 1.00 96.81 292 PHE A N 1
ATOM 2376 C CA . PHE A 1 292 ? 2.999 -0.805 -17.992 1.00 96.81 292 PHE A CA 1
ATOM 2377 C C . PHE A 1 292 ? 2.470 -0.836 -19.430 1.00 96.81 292 PHE A C 1
ATOM 2379 O O . PHE A 1 292 ? 3.126 -1.403 -20.303 1.00 96.81 292 PHE A O 1
ATOM 2386 N N . ARG A 1 293 ? 1.322 -0.200 -19.710 1.00 96.25 293 ARG A N 1
ATOM 2387 C CA . ARG A 1 293 ? 0.759 -0.132 -21.067 1.00 96.25 293 ARG A CA 1
ATOM 2388 C C . ARG A 1 293 ? 1.626 0.672 -22.023 1.00 96.25 293 ARG A C 1
ATOM 2390 O O . ARG A 1 293 ? 1.505 0.477 -23.223 1.00 96.25 293 ARG A O 1
ATOM 2397 N N . HIS A 1 294 ? 2.516 1.528 -21.530 1.00 96.19 294 HIS A N 1
ATOM 2398 C CA . HIS A 1 294 ? 3.419 2.311 -22.371 1.00 96.19 294 HIS A CA 1
ATOM 2399 C C . HIS A 1 294 ? 4.683 1.531 -22.796 1.00 96.19 294 HIS A C 1
ATOM 2401 O O . HIS A 1 294 ? 5.536 2.056 -23.515 1.00 96.19 294 HIS A O 1
ATOM 2407 N N . GLY A 1 295 ? 4.799 0.249 -22.428 1.00 97.38 295 GLY A N 1
ATOM 2408 C CA . GLY A 1 295 ? 5.927 -0.607 -22.807 1.00 97.38 295 GLY A CA 1
ATOM 2409 C C . GLY A 1 295 ? 7.247 -0.188 -22.143 1.00 97.38 295 GLY A C 1
ATOM 2410 O O . GLY A 1 295 ? 7.233 0.615 -21.217 1.00 97.38 295 GLY A O 1
ATOM 2411 N N . PRO A 1 296 ? 8.400 -0.716 -22.582 1.00 97.56 296 PRO A N 1
ATOM 2412 C CA . PRO A 1 296 ? 9.681 -0.467 -21.916 1.00 97.56 296 PRO A CA 1
ATOM 2413 C C . PRO A 1 296 ? 10.447 0.759 -22.435 1.00 97.56 296 PRO A C 1
ATOM 2415 O O . PRO A 1 296 ? 11.463 1.120 -21.857 1.00 97.56 296 PRO A O 1
ATOM 2418 N N . ASP A 1 297 ? 10.015 1.388 -23.535 1.00 97.06 297 ASP A N 1
ATOM 2419 C CA . ASP A 1 297 ? 10.679 2.589 -24.060 1.00 97.06 297 ASP A CA 1
ATOM 2420 C C . ASP A 1 297 ? 10.278 3.812 -23.217 1.00 97.06 297 ASP A C 1
ATOM 2422 O O . ASP A 1 297 ? 9.125 4.239 -23.326 1.00 97.06 297 ASP A O 1
ATOM 2426 N N . PRO A 1 298 ? 11.180 4.404 -22.410 1.00 95.19 298 PRO A N 1
ATOM 2427 C CA . PRO A 1 298 ? 10.856 5.531 -21.531 1.00 95.19 298 PRO A CA 1
ATOM 2428 C C . PRO A 1 298 ? 10.379 6.778 -22.290 1.00 95.19 298 PRO A C 1
ATOM 2430 O O . PRO A 1 298 ? 9.751 7.645 -21.698 1.00 95.19 298 PRO A O 1
ATOM 2433 N N . GLN A 1 299 ? 10.650 6.881 -23.599 1.00 94.56 299 GLN A N 1
ATOM 2434 C CA . GLN A 1 299 ? 10.183 7.990 -24.443 1.00 94.56 299 GLN A CA 1
ATOM 2435 C C . GLN A 1 299 ? 8.808 7.732 -25.071 1.00 94.56 299 GLN A C 1
ATOM 2437 O O . GLN A 1 299 ? 8.258 8.605 -25.749 1.00 94.56 299 GLN A O 1
ATOM 2442 N N . ASN A 1 300 ? 8.260 6.527 -24.914 1.00 95.19 300 ASN A N 1
ATOM 2443 C CA . ASN A 1 300 ? 6.920 6.211 -25.372 1.00 95.19 300 ASN A CA 1
ATOM 2444 C C . ASN A 1 300 ? 5.917 6.448 -24.241 1.00 95.19 300 ASN A C 1
ATOM 2446 O O . ASN A 1 300 ? 6.004 5.794 -23.210 1.00 95.19 300 ASN A O 1
ATOM 2450 N N . HIS A 1 301 ? 4.943 7.324 -24.490 1.00 93.38 301 HIS A N 1
ATOM 2451 C CA . HIS A 1 301 ? 3.869 7.687 -23.555 1.00 93.38 301 HIS A CA 1
ATOM 2452 C C . HIS A 1 301 ? 2.487 7.302 -24.103 1.00 93.38 301 HIS A C 1
ATOM 2454 O O . HIS A 1 301 ? 1.493 7.998 -23.911 1.00 93.38 301 HIS A O 1
ATOM 2460 N N . THR A 1 302 ? 2.436 6.238 -24.907 1.00 93.19 302 THR A N 1
ATOM 2461 C CA . THR A 1 302 ? 1.199 5.756 -25.530 1.00 93.19 302 THR A CA 1
ATOM 2462 C C . THR A 1 302 ? 1.089 4.246 -25.415 1.00 93.19 302 THR A C 1
ATOM 2464 O O . THR A 1 302 ? 2.105 3.551 -25.435 1.00 93.19 302 THR A O 1
ATOM 2467 N N . ASP A 1 303 ? -0.138 3.733 -25.327 1.00 95.75 303 ASP A N 1
ATOM 2468 C CA . ASP A 1 303 ? -0.392 2.296 -25.206 1.00 95.75 303 ASP A CA 1
ATOM 2469 C C . ASP A 1 303 ? 0.263 1.490 -26.347 1.00 95.75 303 ASP A C 1
ATOM 2471 O O . ASP A 1 303 ? 0.018 1.733 -27.534 1.00 95.75 303 ASP A O 1
ATOM 2475 N N . VAL A 1 304 ? 1.063 0.487 -25.979 1.00 97.62 304 VAL A N 1
ATOM 2476 C CA . VAL A 1 304 ? 1.596 -0.536 -26.883 1.00 97.62 304 VAL A CA 1
ATOM 2477 C C . VAL A 1 304 ? 0.680 -1.759 -26.903 1.00 97.62 304 VAL A C 1
ATOM 2479 O O . VAL A 1 304 ? -0.058 -2.027 -25.957 1.00 97.62 304 VAL A O 1
ATOM 2482 N N . GLU A 1 305 ? 0.721 -2.530 -27.993 1.00 97.19 305 GLU A N 1
ATOM 2483 C CA . GLU A 1 305 ? -0.070 -3.765 -28.098 1.00 97.19 305 GLU A CA 1
ATOM 2484 C C . GLU A 1 305 ? 0.412 -4.837 -27.109 1.00 97.19 305 GLU A C 1
ATOM 2486 O O . GLU A 1 305 ? -0.406 -5.553 -26.533 1.00 97.19 305 GLU A O 1
ATOM 2491 N N . SER A 1 306 ? 1.729 -4.936 -26.905 1.00 97.12 306 SER A N 1
ATOM 2492 C CA . SER A 1 306 ? 2.349 -5.862 -25.960 1.00 97.12 306 SER A CA 1
ATOM 2493 C C . SER A 1 306 ? 3.763 -5.417 -25.575 1.00 97.12 306 SER A C 1
ATOM 2495 O O . SER A 1 306 ? 4.411 -4.635 -26.276 1.00 97.12 306 SER A O 1
ATOM 2497 N N . SER A 1 307 ? 4.252 -5.963 -24.466 1.00 98.31 307 SER A N 1
ATOM 2498 C CA . SER A 1 307 ? 5.657 -5.964 -24.056 1.00 98.31 307 SER A CA 1
ATOM 2499 C C . SER A 1 307 ? 5.909 -7.194 -23.185 1.00 98.31 307 SER A C 1
ATOM 2501 O O . SER A 1 307 ? 4.960 -7.724 -22.611 1.00 98.31 307 SER A O 1
ATOM 2503 N N . ASP A 1 308 ? 7.165 -7.623 -23.044 1.00 98.50 308 ASP A N 1
ATOM 2504 C CA . ASP A 1 308 ? 7.496 -8.808 -22.238 1.00 98.50 308 ASP A CA 1
ATOM 2505 C C . ASP A 1 308 ? 6.978 -8.674 -20.791 1.00 98.50 308 ASP A C 1
ATOM 2507 O O . ASP A 1 308 ? 6.397 -9.607 -20.241 1.00 98.50 308 ASP A O 1
ATOM 2511 N N . LEU A 1 309 ? 7.095 -7.478 -20.202 1.00 98.44 309 LEU A N 1
ATOM 2512 C CA . LEU A 1 309 ? 6.587 -7.178 -18.861 1.00 98.44 309 LEU A CA 1
ATOM 2513 C C . LEU A 1 309 ? 5.050 -7.238 -18.791 1.00 98.44 309 LEU A C 1
ATOM 2515 O O . LEU A 1 309 ? 4.493 -7.856 -17.882 1.00 98.44 309 LEU A O 1
ATOM 2519 N N . MET A 1 310 ? 4.349 -6.639 -19.761 1.00 98.00 310 MET A N 1
ATOM 2520 C CA . MET A 1 310 ? 2.884 -6.732 -19.833 1.00 98.00 310 MET A CA 1
ATOM 2521 C C . MET A 1 310 ? 2.419 -8.183 -19.977 1.00 98.00 310 MET A C 1
ATOM 2523 O O . MET A 1 310 ? 1.444 -8.577 -19.338 1.00 98.00 310 MET A O 1
ATOM 2527 N N . ASP A 1 311 ? 3.111 -8.977 -20.794 1.00 98.44 311 ASP A N 1
ATOM 2528 C CA . ASP A 1 311 ? 2.760 -10.371 -21.048 1.00 98.44 311 ASP A CA 1
ATOM 2529 C C . ASP A 1 311 ? 2.893 -11.220 -19.772 1.00 98.44 311 ASP A C 1
ATOM 2531 O O . ASP A 1 311 ? 2.007 -12.031 -19.488 1.00 98.44 311 ASP A O 1
ATOM 2535 N N . VAL A 1 312 ? 3.929 -10.983 -18.956 1.00 98.44 312 VAL A N 1
ATOM 2536 C CA . VAL A 1 312 ? 4.100 -11.605 -17.629 1.00 98.44 312 VAL A CA 1
ATOM 2537 C C . VAL A 1 312 ? 2.948 -11.236 -16.690 1.00 98.44 312 VAL A C 1
ATOM 2539 O O . VAL A 1 312 ? 2.283 -12.126 -16.150 1.00 98.44 312 VAL A O 1
ATOM 2542 N N . ILE A 1 313 ? 2.646 -9.940 -16.548 1.00 97.56 313 ILE A N 1
ATOM 2543 C CA . ILE A 1 313 ? 1.574 -9.451 -15.665 1.00 97.56 313 ILE A CA 1
ATOM 2544 C C . ILE A 1 313 ? 0.221 -10.053 -16.073 1.00 97.56 313 ILE A C 1
ATOM 2546 O O . ILE A 1 313 ? -0.502 -10.614 -15.242 1.00 97.56 313 ILE A O 1
ATOM 2550 N N . ILE A 1 314 ? -0.116 -9.988 -17.365 1.00 96.81 314 ILE A N 1
ATOM 2551 C CA . ILE A 1 314 ? -1.380 -10.503 -17.907 1.00 96.81 314 ILE A CA 1
ATOM 2552 C C . ILE A 1 314 ? -1.457 -12.025 -17.754 1.00 96.81 314 ILE A C 1
ATOM 2554 O O . ILE A 1 314 ? -2.513 -12.545 -17.387 1.00 96.81 314 ILE A O 1
ATOM 2558 N N . SER A 1 315 ? -0.360 -12.745 -18.004 1.00 96.94 315 SER A N 1
ATOM 2559 C CA . SER A 1 315 ? -0.281 -14.196 -17.807 1.00 96.94 315 SER A CA 1
ATOM 2560 C C . SER A 1 315 ? -0.564 -14.566 -16.352 1.00 96.94 315 SER A C 1
ATOM 2562 O O . SER A 1 315 ? -1.427 -15.409 -16.083 1.00 96.94 315 SER A O 1
ATOM 2564 N N . CYS A 1 316 ? 0.086 -13.880 -15.406 1.00 95.38 316 CYS A N 1
ATOM 2565 C CA . CYS A 1 316 ? -0.124 -14.093 -13.983 1.00 95.38 316 CYS A CA 1
ATOM 2566 C C . CYS A 1 316 ? -1.581 -13.826 -13.581 1.00 95.38 316 CYS A C 1
ATOM 2568 O O . CYS A 1 316 ? -2.233 -14.704 -13.010 1.00 95.38 316 CYS A O 1
ATOM 2570 N N . TRP A 1 317 ? -2.127 -12.655 -13.918 1.00 92.88 317 TRP A N 1
ATOM 2571 C CA . TRP A 1 317 ? -3.508 -12.292 -13.589 1.00 92.88 317 TRP A CA 1
ATOM 2572 C C . TRP A 1 317 ? -4.553 -13.164 -14.286 1.00 92.88 317 TRP A C 1
ATOM 2574 O O . TRP A 1 317 ? -5.635 -13.385 -13.734 1.00 92.88 317 TRP A O 1
ATOM 2584 N N . GLY A 1 318 ? -4.234 -13.702 -15.464 1.00 94.25 318 GLY A N 1
ATOM 2585 C CA . GLY A 1 318 ? -5.060 -14.661 -16.192 1.00 94.25 318 GLY A CA 1
ATOM 2586 C C . GLY A 1 318 ? -5.289 -15.976 -15.440 1.00 94.25 318 GLY A C 1
ATOM 2587 O O . GLY A 1 318 ? -6.226 -16.706 -15.768 1.00 94.25 318 GLY A O 1
ATOM 2588 N N . ARG A 1 319 ? -4.492 -16.264 -14.399 1.00 93.50 319 ARG A N 1
ATOM 2589 C CA . ARG A 1 319 ? -4.679 -17.420 -13.506 1.00 93.50 319 ARG A CA 1
ATOM 2590 C C . ARG A 1 319 ? -5.832 -17.240 -12.513 1.00 93.50 319 ARG A C 1
ATOM 2592 O O . ARG A 1 319 ? -6.289 -18.233 -11.950 1.00 93.50 319 ARG A O 1
ATOM 2599 N N . ASN A 1 320 ? -6.334 -16.018 -12.310 1.00 91.69 320 ASN A N 1
ATOM 2600 C CA . ASN A 1 320 ? -7.407 -15.746 -11.353 1.00 91.69 320 ASN A CA 1
ATOM 2601 C C . ASN A 1 320 ? -8.724 -16.427 -11.747 1.00 91.69 320 ASN A C 1
ATOM 2603 O O . ASN A 1 320 ? -9.382 -16.044 -12.718 1.00 91.69 320 ASN A O 1
ATOM 2607 N N . THR A 1 321 ? -9.158 -17.394 -10.936 1.00 90.75 321 THR A N 1
ATOM 2608 C CA . THR A 1 321 ? -10.426 -18.117 -11.132 1.00 90.75 321 THR A CA 1
ATOM 2609 C C . THR A 1 321 ? -11.563 -17.646 -10.229 1.00 90.75 321 THR A C 1
ATOM 2611 O O . THR A 1 321 ? -12.707 -18.039 -10.449 1.00 90.75 321 THR A O 1
ATOM 2614 N N . VAL A 1 322 ? -11.272 -16.846 -9.198 1.00 91.69 322 VAL A N 1
ATOM 2615 C CA . VAL A 1 322 ? -12.272 -16.353 -8.239 1.00 91.69 322 VAL A CA 1
ATOM 2616 C C . VAL A 1 322 ? -12.648 -14.921 -8.594 1.00 91.69 322 VAL A C 1
ATOM 2618 O O . VAL A 1 322 ? -11.784 -14.077 -8.813 1.00 91.69 322 VAL A O 1
ATOM 2621 N N . ARG A 1 323 ? -13.952 -14.653 -8.656 1.00 92.56 323 ARG A N 1
ATOM 2622 C CA . ARG A 1 323 ? -14.522 -13.345 -8.985 1.00 92.56 323 ARG A CA 1
ATOM 2623 C C . ARG A 1 323 ? -15.688 -13.033 -8.040 1.00 92.56 323 ARG A C 1
ATOM 2625 O O . ARG A 1 323 ? -16.296 -13.962 -7.495 1.00 92.56 323 ARG A O 1
ATOM 2632 N N . PRO A 1 324 ? -16.073 -11.763 -7.851 1.00 93.81 324 PRO A N 1
ATOM 2633 C CA . PRO A 1 324 ? -17.294 -11.438 -7.122 1.00 93.81 324 PRO A CA 1
ATOM 2634 C C . PRO A 1 324 ? -18.530 -12.174 -7.651 1.00 93.81 324 PRO A C 1
ATOM 2636 O O . PRO A 1 324 ? -19.316 -12.724 -6.873 1.00 93.81 324 PRO A O 1
ATOM 2639 N N . SER A 1 325 ? -18.681 -12.249 -8.976 1.00 90.88 325 SER A N 1
ATOM 2640 C CA . SER A 1 325 ? -19.802 -12.923 -9.631 1.00 90.88 325 SER A CA 1
ATOM 2641 C C . SER A 1 325 ? -19.885 -14.417 -9.302 1.00 90.88 325 SER A C 1
ATOM 2643 O O . SER A 1 325 ? -20.994 -14.928 -9.128 1.00 90.88 325 SER A O 1
ATOM 2645 N N . SER A 1 326 ? -18.749 -15.108 -9.135 1.00 86.31 326 SER A N 1
ATOM 2646 C CA . SER A 1 326 ? -18.732 -16.533 -8.779 1.00 86.31 326 SER A CA 1
ATOM 2647 C C . SER A 1 326 ? -19.193 -16.779 -7.339 1.00 86.31 326 SER A C 1
ATOM 2649 O O . SER A 1 326 ? -19.886 -17.761 -7.074 1.00 86.31 326 SER A O 1
ATOM 2651 N N . MET A 1 327 ? -18.887 -15.860 -6.419 1.00 76.19 327 MET A N 1
ATOM 2652 C CA . MET A 1 327 ? -19.266 -15.965 -5.002 1.00 76.19 327 MET A CA 1
ATOM 2653 C C . MET A 1 327 ? -20.747 -15.633 -4.768 1.00 76.19 327 MET A C 1
ATOM 2655 O O . MET A 1 327 ? -21.417 -16.251 -3.942 1.00 76.19 327 MET A O 1
ATOM 2659 N N . LEU A 1 328 ? -21.298 -14.684 -5.530 1.00 65.56 328 LEU A N 1
ATOM 2660 C CA . LEU A 1 328 ? -22.704 -14.283 -5.418 1.00 65.56 328 LEU A CA 1
ATOM 2661 C C . LEU A 1 328 ? -23.680 -15.360 -5.920 1.00 65.56 328 LEU A C 1
ATOM 2663 O O . LEU A 1 328 ? -24.810 -15.447 -5.433 1.00 65.56 328 LEU A O 1
ATOM 2667 N N . THR A 1 329 ? -23.257 -16.206 -6.865 1.00 56.56 329 THR A N 1
ATOM 2668 C CA . THR A 1 329 ? -24.083 -17.313 -7.367 1.00 56.56 329 THR A CA 1
ATOM 2669 C C . THR A 1 329 ? -24.220 -18.484 -6.393 1.00 56.56 329 THR A C 1
ATOM 2671 O O . THR A 1 329 ? -25.253 -19.158 -6.414 1.00 56.56 329 THR A O 1
ATOM 2674 N N . GLU A 1 330 ? -23.247 -18.715 -5.506 1.00 51.25 330 GLU A N 1
ATOM 2675 C CA . GLU A 1 330 ? -23.310 -19.815 -4.529 1.00 51.25 330 GLU A CA 1
ATOM 2676 C C . GLU A 1 330 ? -24.319 -19.540 -3.400 1.00 51.25 330 GLU A C 1
ATOM 2678 O O . GLU A 1 330 ? -25.035 -20.445 -2.965 1.00 51.25 330 GLU A O 1
ATOM 2683 N N . THR A 1 331 ? -24.487 -18.280 -2.989 1.00 47.69 331 THR A N 1
ATOM 2684 C CA . THR A 1 331 ? -25.394 -17.893 -1.890 1.00 47.69 331 THR A CA 1
ATOM 2685 C C . THR A 1 331 ? -26.885 -17.996 -2.257 1.00 47.69 331 THR A C 1
ATOM 2687 O O . THR A 1 331 ? -27.742 -18.072 -1.376 1.00 47.69 331 THR A O 1
ATOM 2690 N N . LEU A 1 332 ? -27.227 -18.052 -3.552 1.00 42.81 332 LEU A N 1
ATOM 2691 C CA . LEU A 1 332 ? -28.606 -18.209 -4.046 1.00 42.81 332 LEU A CA 1
ATOM 2692 C C . LEU A 1 332 ? -29.083 -19.676 -4.118 1.00 42.81 332 LEU A C 1
ATOM 2694 O O . LEU A 1 332 ? -30.264 -19.914 -4.374 1.00 42.81 332 LEU A O 1
ATOM 2698 N N . TYR A 1 333 ? -28.210 -20.656 -3.846 1.00 37.00 333 TYR A N 1
ATOM 2699 C CA . TYR A 1 333 ? -28.513 -22.095 -3.897 1.00 37.00 333 TYR A CA 1
ATOM 2700 C C . TYR A 1 333 ? -28.512 -22.787 -2.522 1.00 37.00 333 TYR A C 1
ATOM 2702 O O . TYR A 1 333 ? -28.154 -23.957 -2.409 1.00 37.00 333 TYR A O 1
ATOM 2710 N N . ILE A 1 334 ? -28.996 -22.126 -1.465 1.00 37.88 334 ILE A N 1
ATOM 2711 C CA . ILE A 1 334 ? -29.493 -22.850 -0.282 1.00 37.88 334 ILE A CA 1
ATOM 2712 C C . ILE A 1 334 ? -30.991 -23.105 -0.504 1.00 37.88 334 ILE A C 1
ATOM 2714 O O . ILE A 1 334 ? -31.788 -22.171 -0.378 1.00 37.88 334 ILE A O 1
ATOM 2718 N N . PRO A 1 335 ? -31.432 -24.335 -0.842 1.00 38.81 335 PRO A N 1
ATOM 2719 C CA . PRO A 1 335 ? -32.851 -24.609 -0.923 1.00 38.81 335 PRO A CA 1
ATOM 2720 C C . PRO A 1 335 ? -33.429 -24.485 0.485 1.00 38.81 335 PRO A C 1
ATOM 2722 O O . PRO A 1 335 ? -33.048 -25.220 1.397 1.00 38.81 335 PRO A O 1
ATOM 2725 N N . LEU A 1 336 ? -34.378 -23.564 0.650 1.00 40.47 336 LEU A N 1
ATOM 2726 C CA . LEU A 1 336 ? -35.329 -23.568 1.755 1.00 40.47 336 LEU A CA 1
ATOM 2727 C C . LEU A 1 336 ? -36.076 -24.907 1.728 1.00 40.47 336 LEU A C 1
ATOM 2729 O O . LEU A 1 336 ? -37.129 -25.041 1.104 1.00 40.47 336 LEU A O 1
ATOM 2733 N N . VAL A 1 337 ? -35.533 -25.920 2.402 1.00 39.44 337 VAL A N 1
ATOM 2734 C CA . VAL A 1 337 ? -36.290 -27.118 2.753 1.00 39.44 337 VAL A CA 1
ATOM 2735 C C . VAL A 1 337 ? -37.259 -26.694 3.850 1.00 39.44 337 VAL A C 1
ATOM 2737 O O . VAL A 1 337 ? -36.964 -26.767 5.041 1.00 39.44 337 VAL A O 1
ATOM 2740 N N . SER A 1 338 ? -38.427 -26.196 3.443 1.00 38.97 338 SER A N 1
ATOM 2741 C CA . SER A 1 338 ? -39.557 -26.045 4.347 1.00 38.97 338 SER A CA 1
ATOM 2742 C C . SER A 1 338 ? -40.111 -27.441 4.640 1.00 38.97 338 SER A C 1
ATOM 2744 O O . SER A 1 338 ? -40.908 -28.013 3.899 1.00 38.97 338 SER A O 1
ATOM 2746 N N . SER A 1 339 ? -39.672 -28.039 5.746 1.00 38.47 339 SER A N 1
ATOM 2747 C CA . SER A 1 339 ? -40.406 -29.155 6.332 1.00 38.47 339 SER A CA 1
ATOM 2748 C C . SER A 1 339 ? -41.651 -28.590 7.015 1.00 38.47 339 SER A C 1
ATOM 2750 O O . SER A 1 339 ? -41.660 -28.322 8.217 1.00 38.47 339 SER A O 1
ATOM 2752 N N . LEU A 1 340 ? -42.700 -28.362 6.225 1.00 36.66 340 LEU A N 1
ATOM 2753 C CA . LEU A 1 340 ? -44.053 -28.199 6.737 1.00 36.66 340 LEU A CA 1
ATOM 2754 C C . LEU A 1 340 ? -44.483 -29.532 7.353 1.00 36.66 340 LEU A C 1
ATOM 2756 O O . LEU A 1 340 ? -44.858 -30.473 6.657 1.00 36.66 340 LEU A O 1
ATOM 2760 N N . SER A 1 341 ? -44.415 -29.602 8.677 1.00 45.62 341 SER A N 1
ATOM 2761 C CA . SER A 1 341 ? -45.186 -30.552 9.462 1.00 45.62 341 SER A CA 1
ATOM 2762 C C . SER A 1 341 ? -46.669 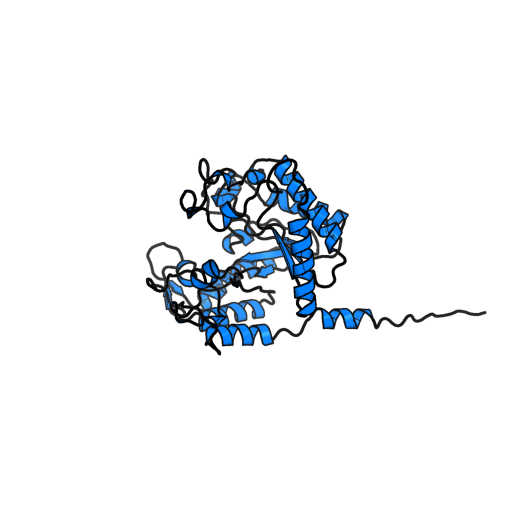-30.193 9.356 1.00 45.62 341 SER A C 1
ATOM 2764 O O . SER A 1 341 ? -47.061 -29.040 9.506 1.00 45.62 341 SER A O 1
ATOM 2766 N N . THR A 1 342 ? -47.507 -31.181 9.066 1.00 37.41 342 THR A N 1
ATOM 2767 C CA . THR A 1 342 ? -48.971 -31.112 9.197 1.00 37.41 342 THR A CA 1
ATOM 2768 C C . THR A 1 342 ? -49.512 -32.537 9.386 1.00 37.41 342 THR A C 1
ATOM 2770 O O . THR A 1 342 ? -48.857 -33.482 8.946 1.00 37.41 342 THR A O 1
ATOM 2773 N N . PRO A 1 343 ? -50.663 -32.703 10.059 1.00 47.25 343 PRO A N 1
ATOM 2774 C CA . PRO A 1 343 ? -50.782 -33.028 11.483 1.00 47.25 343 PRO A CA 1
ATOM 2775 C C . PRO A 1 343 ? -50.890 -34.528 11.788 1.00 47.25 343 PRO A C 1
ATOM 2777 O O . PRO A 1 343 ? -51.385 -35.285 10.922 1.00 47.25 343 PRO A O 1
#

Secondary structure (DSSP, 8-state):
--STT----HHHHHHHHHHHHHHHHTT--EEEE-SSBTTB-THHHH-GGGBTTTB-GGG---GGGT-HHHHHHHHHHHHHHHHHHTT-TTEEEEE--SS--HHHHTT-TTTS------HHHHHHHHTTSSS-GGGTHHHHHHHHHTT-SSS-EEEE-TTTTBGGGGGGPPP---TTEEEEEEE---HHHHT--TT-----SSEEE-SSSSSSPEEESHHHHHHHHHHHHHHHHHH---EEEEEE---TTSTTHHHHHHHHHHHHHHHT--B-------SSHHHHHH--TT-GGG-S-TT--S--S--HHHHHHHHHHTT----HHHHHHHTT-----------